Protein AF-0000000085044308 (afdb_homodimer)

Solvent-accessible surface area (backbone atoms only — not comparable to full-atom values): 16004 Å² total; per-residue (Å²): 45,60,66,34,45,63,43,40,56,52,41,72,72,37,47,91,58,37,31,31,36,37,35,36,45,27,57,43,51,50,72,58,65,36,55,62,35,32,24,22,34,43,38,34,52,52,50,51,52,52,50,30,63,73,40,55,68,36,27,36,34,46,75,46,50,44,43,51,66,82,51,55,66,67,58,55,51,53,52,52,45,50,51,52,50,43,38,38,76,39,54,31,76,39,51,36,38,33,24,31,57,70,68,55,67,77,45,38,81,75,62,74,52,48,73,47,78,44,79,54,60,84,57,68,85,47,50,74,67,54,43,50,49,54,51,47,54,52,47,66,56,46,50,60,52,51,52,49,55,60,67,73,101,46,60,67,32,46,65,44,41,57,54,41,73,72,38,46,90,57,38,31,32,37,36,34,36,45,30,58,43,50,48,70,56,65,36,56,62,35,32,24,22,33,43,37,37,52,53,50,52,52,52,49,31,62,75,37,56,66,36,28,36,35,46,75,46,49,43,43,54,67,84,50,54,65,66,59,54,51,51,52,51,45,51,51,53,50,44,37,38,75,38,55,32,76,38,52,36,38,33,24,30,57,68,69,55,68,79,47,38,79,76,62,74,53,46,73,46,78,44,78,56,56,83,56,67,84,47,51,74,66,53,42,49,49,53,51,48,55,52,48,66,58,46,50,59,53,52,51,50,55,59,68,73,99

Secondary structure (DSSP, 8-state):
-BS-HHHHHHHHHSTTT--EEEEEEEEE-SSSSHHHHHHHHHHHHHHHHHHHHHTTTTEEEPPPEEEETTS-HHHHHHHHHHHHHHHHHTT--EEEEEES-THHHHTHHHH-SEEEE------TTS-HHHHHHHHHHHHHHHHHHHHHHHHT-/-BS-HHHHHHHHHSTTT--EEEEEEEEE-SSSSHHHHHHHHHHHHHHHHHHHHHTTTTEEEPPPEEEETTS-HHHHHHHHHHHHHHHHHTT--EEEEEES-THHHHTHHHH-SEEEE------TTS-HHHHHHHHHHHHHHHHHHHHHHHHT-

Structure (mmCIF, N/CA/C/O backbone):
data_AF-0000000085044308-model_v1
#
loop_
_entity.id
_entity.type
_entity.pdbx_description
1 polymer 'DUF2487 domain-containing protein'
#
loop_
_atom_site.group_PDB
_atom_site.id
_atom_site.type_symbol
_atom_site.label_atom_id
_atom_site.label_alt_id
_atom_site.label_comp_id
_atom_site.label_asym_id
_atom_site.label_entity_id
_atom_site.label_seq_id
_atom_site.pdbx_PDB_ins_code
_atom_site.Cartn_x
_atom_site.Cartn_y
_atom_site.Cartn_z
_atom_site.occupancy
_atom_site.B_iso_or_equiv
_atom_site.auth_seq_id
_atom_site.auth_comp_id
_atom_site.auth_asym_id
_atom_site.auth_atom_id
_atom_site.pdbx_PDB_model_num
ATOM 1 N N . MET A 1 1 ? -1.125 15.93 -1.401 1 86.94 1 MET A N 1
ATOM 2 C CA . MET A 1 1 ? 0.012 15.469 -2.189 1 86.94 1 MET A CA 1
ATOM 3 C C . MET A 1 1 ? 0.113 13.945 -2.152 1 86.94 1 MET A C 1
ATOM 5 O O . MET A 1 1 ? -0.37 13.312 -1.215 1 86.94 1 MET A O 1
ATOM 9 N N . LYS A 1 2 ? 0.571 13.523 -3.252 1 89.38 2 LYS A N 1
ATOM 10 C CA . LYS A 1 2 ? 0.818 12.086 -3.275 1 89.38 2 LYS A CA 1
ATOM 11 C C . LYS A 1 2 ? 2.256 11.766 -2.877 1 89.38 2 LYS A C 1
ATOM 13 O O . LYS A 1 2 ? 3.137 12.625 -2.973 1 89.38 2 LYS A O 1
ATOM 18 N N . TRP A 1 3 ? 2.391 10.648 -2.291 1 90.81 3 TRP A N 1
ATOM 19 C CA . TRP A 1 3 ? 3.705 10.141 -1.912 1 90.81 3 TRP A CA 1
ATOM 20 C C . TRP A 1 3 ? 4.516 9.75 -3.145 1 90.81 3 TRP A C 1
ATOM 22 O O . TRP A 1 3 ? 4.641 8.57 -3.461 1 90.81 3 TRP A O 1
ATOM 32 N N . GLN A 1 4 ? 4.969 10.805 -3.857 1 91.44 4 GLN A N 1
ATOM 33 C CA . GLN A 1 4 ? 5.742 10.695 -5.09 1 91.44 4 GLN A CA 1
ATOM 34 C C . GLN A 1 4 ? 6.938 11.648 -5.074 1 91.44 4 GLN A C 1
ATOM 36 O O . GLN A 1 4 ? 6.863 12.734 -4.504 1 91.44 4 GLN A O 1
ATOM 41 N N . SER A 1 5 ? 7.945 11.242 -5.785 1 88.19 5 SER A N 1
ATOM 42 C CA . SER A 1 5 ? 9.203 11.977 -5.746 1 88.19 5 SER A CA 1
ATOM 43 C C . SER A 1 5 ? 9.016 13.414 -6.227 1 88.19 5 SER A C 1
ATOM 45 O O . SER A 1 5 ? 9.586 14.344 -5.648 1 88.19 5 SER A O 1
ATOM 47 N N . SER A 1 6 ? 8.273 13.602 -7.262 1 85.75 6 SER A N 1
ATOM 48 C CA . SER A 1 6 ? 8.078 14.93 -7.836 1 85.75 6 SER A CA 1
ATOM 49 C C . SER A 1 6 ? 7.359 15.852 -6.855 1 85.75 6 SER A C 1
ATOM 51 O O . SER A 1 6 ? 7.551 17.078 -6.887 1 85.75 6 SER A O 1
ATOM 53 N N . GLU A 1 7 ? 6.605 15.273 -5.992 1 85.5 7 GLU A N 1
ATOM 54 C CA . GLU A 1 7 ? 5.828 16.047 -5.031 1 85.5 7 GLU A CA 1
ATOM 55 C C . GLU A 1 7 ? 6.633 16.328 -3.768 1 85.5 7 GLU A C 1
ATOM 57 O O . GLU A 1 7 ? 6.336 17.281 -3.035 1 85.5 7 GLU A O 1
ATOM 62 N N . MET A 1 8 ? 7.598 15.477 -3.521 1 84.69 8 MET A N 1
ATOM 63 C CA . MET A 1 8 ? 8.406 15.648 -2.318 1 84.69 8 MET A CA 1
ATOM 64 C C . MET A 1 8 ? 9.203 16.953 -2.387 1 84.69 8 MET A C 1
ATOM 66 O O . MET A 1 8 ? 9.453 17.578 -1.36 1 84.69 8 MET A O 1
ATOM 70 N N . ASP A 1 9 ? 9.578 17.266 -3.637 1 80.31 9 ASP A N 1
ATOM 71 C CA . ASP A 1 9 ? 10.258 18.547 -3.77 1 80.31 9 ASP A CA 1
ATOM 72 C C . ASP A 1 9 ? 9.352 19.688 -3.318 1 80.31 9 ASP A C 1
ATOM 74 O O . ASP A 1 9 ? 9.789 20.594 -2.611 1 80.31 9 ASP A O 1
ATOM 78 N N . LYS A 1 10 ? 8.141 19.641 -3.764 1 78.44 10 LYS A N 1
ATOM 79 C CA . LYS A 1 10 ? 7.152 20.641 -3.367 1 78.44 10 LYS A CA 1
ATOM 80 C C . LYS A 1 10 ? 6.926 20.625 -1.859 1 78.44 10 LYS A C 1
ATOM 82 O O . LYS A 1 10 ? 6.848 21.672 -1.225 1 78.44 10 LYS A O 1
ATOM 87 N N . TYR A 1 11 ? 6.773 19.469 -1.344 1 82.75 11 TYR A N 1
ATOM 88 C CA . TYR A 1 11 ? 6.609 19.312 0.097 1 82.75 11 TYR A CA 1
ATOM 89 C C . TYR A 1 11 ? 7.781 19.938 0.85 1 82.75 11 TYR A C 1
ATOM 91 O O . TYR A 1 11 ? 7.582 20.688 1.801 1 82.75 11 TYR A O 1
ATOM 99 N N . LEU A 1 12 ? 8.945 19.625 0.444 1 78.69 12 LEU A N 1
ATOM 100 C CA . LEU A 1 12 ? 10.141 20.078 1.143 1 78.69 12 LEU A CA 1
ATOM 101 C C . LEU A 1 12 ? 10.258 21.594 1.079 1 78.69 12 LEU A C 1
ATOM 103 O O . LEU A 1 12 ? 10.781 22.219 2.004 1 78.69 12 LEU A O 1
ATOM 107 N N . GLN A 1 13 ? 9.617 22.141 0.034 1 77.69 13 GLN A N 1
ATOM 108 C CA . GLN A 1 13 ? 9.633 23.578 -0.119 1 77.69 13 GLN A CA 1
ATOM 109 C C . GLN A 1 13 ? 8.469 24.234 0.632 1 77.69 13 GLN A C 1
ATOM 111 O O . GLN A 1 13 ? 8.531 25.406 0.981 1 77.69 13 GLN A O 1
ATOM 116 N N . SER A 1 14 ? 7.449 23.531 0.856 1 75.94 14 SER A N 1
ATOM 117 C CA . SER A 1 14 ? 6.246 24.062 1.482 1 75.94 14 SER A CA 1
ATOM 118 C C . SER A 1 14 ? 5.891 23.297 2.748 1 75.94 14 SER A C 1
ATOM 120 O O . SER A 1 14 ? 4.715 23.047 3.023 1 75.94 14 SER A O 1
ATOM 122 N N . LYS A 1 15 ? 6.867 22.859 3.434 1 75.56 15 LYS A N 1
ATOM 123 C CA . LYS A 1 15 ? 6.68 22.016 4.605 1 75.56 15 LYS A CA 1
ATOM 124 C C . LYS A 1 15 ? 5.723 22.656 5.605 1 75.56 15 LYS A C 1
ATOM 126 O O . LYS A 1 15 ? 4.941 21.969 6.258 1 75.56 15 LYS A O 1
ATOM 131 N N . GLU A 1 16 ? 5.719 23.953 5.59 1 75.88 16 GLU A N 1
ATOM 132 C CA . GLU A 1 16 ? 4.895 24.672 6.559 1 75.88 16 GLU A CA 1
ATOM 133 C C . GLU A 1 16 ? 3.41 24.531 6.234 1 75.88 16 GLU A C 1
ATOM 135 O O . GLU A 1 16 ? 2.562 24.641 7.121 1 75.88 16 GLU A O 1
ATOM 140 N N . TYR A 1 17 ? 3.074 24.188 4.957 1 79.38 17 TYR A N 1
ATOM 141 C CA . TYR A 1 17 ? 1.679 24.156 4.535 1 79.38 17 TYR A CA 1
ATOM 142 C C . TYR A 1 17 ? 1.167 22.719 4.434 1 79.38 17 TYR A C 1
ATOM 144 O O . TYR A 1 17 ? -0.035 22.5 4.281 1 79.38 17 TYR A O 1
ATOM 152 N N . VAL A 1 18 ? 1.992 21.828 4.508 1 86.56 18 VAL A N 1
ATOM 153 C CA . VAL A 1 18 ? 1.635 20.406 4.453 1 86.56 18 VAL A CA 1
ATOM 154 C C . VAL A 1 18 ? 1.923 19.75 5.805 1 86.56 18 VAL A C 1
ATOM 156 O O . VAL A 1 18 ? 3.062 19.375 6.086 1 86.56 18 VAL A O 1
ATOM 159 N N . ASP A 1 19 ? 0.85 19.594 6.527 1 89.12 19 ASP A N 1
ATOM 160 C CA . ASP A 1 19 ? 1.107 19.188 7.906 1 89.12 19 ASP A CA 1
ATOM 161 C C . ASP A 1 19 ? 0.297 17.953 8.281 1 89.12 19 ASP A C 1
ATOM 163 O O . ASP A 1 19 ? 0.256 17.562 9.453 1 89.12 19 ASP A O 1
ATOM 167 N N . THR A 1 20 ? -0.458 17.359 7.285 1 93.44 20 THR A N 1
ATOM 168 C CA . THR A 1 20 ? -1.354 16.234 7.582 1 93.44 20 THR A CA 1
ATOM 169 C C . THR A 1 20 ? -1.004 15.023 6.73 1 93.44 20 THR A C 1
ATOM 171 O O . THR A 1 20 ? -0.879 15.133 5.508 1 93.44 20 THR A O 1
ATOM 174 N N . ALA A 1 21 ? -0.784 13.93 7.391 1 96.25 21 ALA A N 1
ATOM 175 C CA . ALA A 1 21 ? -0.572 12.656 6.711 1 96.25 21 ALA A CA 1
ATOM 176 C C . ALA A 1 21 ? -1.854 11.828 6.688 1 96.25 21 ALA A C 1
ATOM 178 O O . ALA A 1 21 ? -2.531 11.695 7.711 1 96.25 21 ALA A O 1
ATOM 179 N N . ILE A 1 22 ? -2.227 11.359 5.555 1 97.44 22 ILE A N 1
ATOM 180 C CA . ILE A 1 22 ? -3.295 10.375 5.422 1 97.44 22 ILE A CA 1
ATOM 181 C C . ILE A 1 22 ? -2.695 8.992 5.184 1 97.44 22 ILE A C 1
ATOM 183 O O . ILE A 1 22 ? -1.934 8.797 4.234 1 97.44 22 ILE A O 1
ATOM 187 N N . VAL A 1 23 ? -3.023 8.055 6.047 1 98.62 23 VAL A N 1
ATOM 188 C CA . VAL A 1 23 ? -2.477 6.703 5.953 1 98.62 23 VAL A CA 1
ATOM 189 C C . VAL A 1 23 ? -3.615 5.691 5.879 1 98.62 23 VAL A C 1
ATOM 191 O O . VAL A 1 23 ? -4.293 5.434 6.875 1 98.62 23 VAL A O 1
ATOM 194 N N . PRO A 1 24 ? -3.822 5.074 4.699 1 98.75 24 PRO A N 1
ATOM 195 C CA . PRO A 1 24 ? -4.793 3.982 4.648 1 98.75 24 PRO A CA 1
ATOM 196 C C . PRO A 1 24 ? -4.32 2.736 5.395 1 98.75 24 PRO A C 1
ATOM 198 O O . PRO A 1 24 ? -3.137 2.396 5.348 1 98.75 24 PRO A O 1
ATOM 201 N N . LEU A 1 25 ? -5.223 2.137 6.141 1 98.81 25 LEU A N 1
ATOM 202 C CA . LEU A 1 25 ? -4.953 0.867 6.809 1 98.81 25 LEU A CA 1
ATOM 203 C C . LEU A 1 25 ? -5.648 -0.283 6.086 1 98.81 25 LEU A C 1
ATOM 205 O O . LEU A 1 25 ? -6.879 -0.33 6.023 1 98.81 25 LEU A O 1
ATOM 209 N N . ILE A 1 26 ? -4.844 -1.196 5.562 1 98.69 26 ILE A N 1
ATOM 210 C CA . ILE A 1 26 ? -5.391 -2.189 4.645 1 98.69 26 ILE A CA 1
ATOM 211 C C . ILE A 1 26 ? -5.051 -3.594 5.141 1 98.69 26 ILE A C 1
ATOM 213 O O . ILE A 1 26 ? -3.879 -3.971 5.199 1 98.69 26 ILE A O 1
ATOM 217 N N . PRO A 1 27 ? -6.094 -4.375 5.453 1 98.38 27 PRO A N 1
ATOM 218 C CA . PRO A 1 27 ? -5.844 -5.766 5.84 1 98.38 27 PRO A CA 1
ATOM 219 C C . PRO A 1 27 ? -5.609 -6.68 4.641 1 98.38 27 PRO A C 1
ATOM 221 O O . PRO A 1 27 ? -6.133 -6.426 3.553 1 98.38 27 PRO A O 1
ATOM 224 N N . ILE A 1 28 ? -4.82 -7.707 4.824 1 98.12 28 ILE A N 1
ATOM 225 C CA . ILE A 1 28 ? -4.551 -8.727 3.812 1 98.12 28 ILE A CA 1
ATOM 226 C C . ILE A 1 28 ? -4.992 -10.094 4.324 1 98.12 28 ILE A C 1
ATOM 228 O O . ILE A 1 28 ? -4.66 -10.477 5.449 1 98.12 28 ILE A O 1
ATOM 232 N N . SER A 1 29 ? -5.754 -10.75 3.604 1 96.69 29 SER A N 1
ATOM 233 C CA . SER A 1 29 ? -6.164 -12.133 3.834 1 96.69 29 SER A CA 1
ATOM 234 C C . SER A 1 29 ? -6.305 -12.891 2.52 1 96.69 29 SER A C 1
ATOM 236 O O . SER A 1 29 ? -6.918 -12.391 1.57 1 96.69 29 SER A O 1
ATOM 238 N N . TRP A 1 30 ? -5.766 -14.078 2.477 1 94.69 30 TRP A N 1
ATOM 239 C CA . TRP A 1 30 ? -5.805 -14.82 1.222 1 94.69 30 TRP A CA 1
ATOM 240 C C . TRP A 1 30 ? -6.262 -16.266 1.454 1 94.69 30 TRP A C 1
ATOM 242 O O . TRP A 1 30 ? -6.195 -17.094 0.547 1 94.69 30 TRP A O 1
ATOM 252 N N . GLN A 1 31 ? -6.605 -16.594 2.691 1 93.62 31 GLN A N 1
ATOM 253 C CA . GLN A 1 31 ? -7.164 -17.906 3.014 1 93.62 31 GLN A CA 1
ATOM 254 C C . GLN A 1 31 ? -8.664 -17.812 3.273 1 93.62 31 GLN A C 1
ATOM 256 O O . GLN A 1 31 ? -9.438 -18.625 2.771 1 93.62 31 GLN A O 1
ATOM 261 N N . LYS A 1 32 ? -9.016 -16.781 4.012 1 92.56 32 LYS A N 1
ATOM 262 C CA . LYS A 1 32 ? -10.398 -16.656 4.441 1 92.56 32 LYS A CA 1
ATOM 263 C C . LYS A 1 32 ? -10.961 -15.281 4.078 1 92.56 32 LYS A C 1
ATOM 265 O O . LYS A 1 32 ? -10.258 -14.273 4.164 1 92.56 32 LYS A O 1
ATOM 270 N N . GLU A 1 33 ? -12.266 -15.227 3.67 1 92.81 33 GLU A N 1
ATOM 271 C CA . GLU A 1 33 ? -12.992 -13.984 3.418 1 92.81 33 GLU A CA 1
ATOM 272 C C . GLU A 1 33 ? -12.219 -13.078 2.465 1 92.81 33 GLU A C 1
ATOM 274 O O . GLU A 1 33 ? -12.062 -11.883 2.727 1 92.81 33 GLU A O 1
ATOM 279 N N . ILE A 1 34 ? -11.703 -13.734 1.462 1 92.81 34 ILE A N 1
ATOM 280 C CA . ILE A 1 34 ? -10.797 -13.062 0.535 1 92.81 34 ILE A CA 1
ATOM 281 C C . ILE A 1 34 ? -11.516 -11.883 -0.122 1 92.81 34 ILE A C 1
ATOM 283 O O . ILE A 1 34 ? -11.047 -10.742 -0.04 1 92.81 34 ILE A O 1
ATOM 287 N N . LYS A 1 35 ? -12.656 -12.133 -0.667 1 91.62 35 LYS A N 1
ATOM 288 C CA . LYS A 1 35 ? -13.367 -11.117 -1.429 1 91.62 35 LYS A CA 1
ATOM 289 C C . LYS A 1 35 ? -13.727 -9.922 -0.547 1 91.62 35 LYS A C 1
ATOM 291 O O . LYS A 1 35 ? -13.539 -8.773 -0.947 1 91.62 35 LYS A O 1
ATOM 296 N N . SER A 1 36 ? -14.219 -10.148 0.624 1 93.69 36 SER A N 1
ATOM 297 C CA . SER A 1 36 ? -14.609 -9.078 1.531 1 93.69 36 SER A CA 1
ATOM 298 C C . SER A 1 36 ? -13.391 -8.273 1.991 1 93.69 36 SER A C 1
ATOM 300 O O . SER A 1 36 ? -13.461 -7.051 2.125 1 93.69 36 SER A O 1
ATOM 302 N N . THR A 1 37 ? -12.297 -8.93 2.268 1 96.12 37 THR A N 1
ATOM 303 C CA . THR A 1 37 ? -11.07 -8.258 2.678 1 96.12 37 THR A CA 1
ATOM 304 C C . THR A 1 37 ? -10.531 -7.379 1.552 1 96.12 37 THR A C 1
ATOM 306 O O . THR A 1 37 ? -10.117 -6.242 1.789 1 96.12 37 THR A O 1
ATOM 309 N N . VAL A 1 38 ? -10.57 -7.938 0.347 1 95.94 38 VAL A N 1
ATOM 310 C CA . VAL A 1 38 ? -10.133 -7.188 -0.824 1 95.94 38 VAL A CA 1
ATOM 311 C C . VAL A 1 38 ? -11.016 -5.961 -1.016 1 95.94 38 VAL A C 1
ATOM 313 O O . VAL A 1 38 ? -10.523 -4.871 -1.321 1 95.94 38 VAL A O 1
ATOM 316 N N . ALA A 1 39 ? -12.281 -6.098 -0.805 1 94.62 39 ALA A N 1
ATOM 317 C CA . ALA A 1 39 ? -13.227 -4.996 -0.936 1 94.62 39 ALA A CA 1
ATOM 318 C C . ALA A 1 39 ? -12.914 -3.879 0.055 1 94.62 39 ALA A C 1
ATOM 320 O O . ALA A 1 39 ? -13.008 -2.695 -0.281 1 94.62 39 ALA A O 1
ATOM 321 N N . MET A 1 40 ? -12.531 -4.242 1.264 1 96.31 40 MET A N 1
ATOM 322 C CA . MET A 1 40 ? -12.148 -3.256 2.27 1 96.31 40 MET A CA 1
ATOM 323 C C . MET A 1 40 ? -10.984 -2.404 1.787 1 96.31 40 MET A C 1
ATOM 325 O O . MET A 1 40 ? -11.023 -1.176 1.869 1 96.31 40 MET A O 1
ATOM 329 N N . GLY A 1 41 ? -9.961 -3.117 1.352 1 97.12 41 GLY A N 1
ATOM 330 C CA . GLY A 1 41 ? -8.773 -2.416 0.893 1 97.12 41 GLY A CA 1
ATOM 331 C C . GLY A 1 41 ? -9.023 -1.544 -0.323 1 97.12 41 GLY A C 1
ATOM 332 O O . GLY A 1 41 ? -8.539 -0.412 -0.393 1 97.12 41 GLY A O 1
ATOM 333 N N . GLU A 1 42 ? -9.766 -2.072 -1.244 1 95.25 42 GLU A N 1
ATOM 334 C CA . GLU A 1 42 ? -10.109 -1.322 -2.449 1 95.25 42 GLU A CA 1
ATOM 335 C C . GLU A 1 42 ? -10.875 -0.05 -2.109 1 95.25 42 GLU A C 1
ATOM 337 O O . GLU A 1 42 ? -10.547 1.031 -2.602 1 95.25 42 GLU A O 1
ATOM 342 N N . PHE A 1 43 ? -11.844 -0.209 -1.33 1 96.5 43 PHE A N 1
ATOM 343 C CA . PHE A 1 43 ? -12.719 0.892 -0.958 1 96.5 43 PHE A CA 1
ATOM 344 C C . PHE A 1 43 ? -11.938 2.004 -0.273 1 96.5 43 PHE A C 1
ATOM 346 O O . PHE A 1 43 ? -12.008 3.166 -0.68 1 96.5 43 PHE A O 1
ATOM 353 N N . ILE A 1 44 ? -11.156 1.678 0.696 1 97.56 44 ILE A N 1
ATOM 354 C CA . ILE A 1 44 ? -10.438 2.68 1.479 1 97.56 44 ILE A CA 1
ATOM 355 C C . ILE A 1 44 ? -9.352 3.328 0.621 1 97.56 44 ILE A C 1
ATOM 357 O O . ILE A 1 44 ? -9.055 4.516 0.781 1 97.56 44 ILE A O 1
ATOM 361 N N . SER A 1 45 ? -8.742 2.539 -0.257 1 97.19 45 SER A N 1
ATOM 362 C CA . SER A 1 45 ? -7.758 3.107 -1.173 1 97.19 45 SER A CA 1
ATOM 363 C C . SER A 1 45 ? -8.383 4.191 -2.047 1 97.19 45 SER A C 1
ATOM 365 O O . SER A 1 45 ? -7.797 5.266 -2.221 1 97.19 45 SER A O 1
ATOM 367 N N . ILE A 1 46 ? -9.547 3.951 -2.566 1 96 46 ILE A N 1
ATOM 368 C CA . ILE A 1 46 ? -10.258 4.906 -3.414 1 96 46 ILE A CA 1
ATOM 369 C C . ILE A 1 46 ? -10.633 6.141 -2.596 1 96 46 ILE A C 1
ATOM 371 O O . ILE A 1 46 ? -10.414 7.273 -3.033 1 96 46 ILE A O 1
ATOM 375 N N . ILE A 1 47 ? -11.156 5.934 -1.443 1 97 47 ILE A N 1
ATOM 376 C CA . ILE A 1 47 ? -11.602 7.016 -0.568 1 97 47 ILE A CA 1
ATOM 377 C C . ILE A 1 47 ? -10.43 7.938 -0.249 1 97 47 ILE A C 1
ATOM 379 O O . ILE A 1 47 ? -10.539 9.156 -0.365 1 97 47 ILE A O 1
ATOM 383 N N . THR A 1 48 ? -9.32 7.344 0.158 1 97.31 48 THR A N 1
ATOM 384 C CA . THR A 1 48 ? -8.188 8.156 0.592 1 97.31 48 THR A CA 1
ATOM 385 C C . THR A 1 48 ? -7.566 8.898 -0.59 1 97.31 48 THR A C 1
ATOM 387 O O . THR A 1 48 ? -7.066 10.008 -0.438 1 97.31 48 THR A O 1
ATOM 390 N N . GLN A 1 49 ? -7.602 8.266 -1.724 1 96.62 49 GLN A N 1
ATOM 391 C CA . GLN A 1 49 ? -7.148 8.969 -2.92 1 96.62 49 GLN A CA 1
ATOM 392 C C . GLN A 1 49 ? -8.023 10.188 -3.209 1 96.62 49 GLN A C 1
ATOM 394 O O . GLN A 1 49 ? -7.508 11.266 -3.525 1 96.62 49 GLN A O 1
ATOM 399 N N . GLU A 1 50 ? -9.297 10.016 -3.123 1 95.94 50 GLU A N 1
ATOM 400 C CA . GLU A 1 50 ? -10.227 11.117 -3.355 1 95.94 50 GLU A CA 1
ATOM 401 C C . GLU A 1 50 ? -10.094 12.188 -2.283 1 95.94 50 GLU A C 1
ATOM 403 O O . GLU A 1 50 ? -10.188 13.383 -2.578 1 95.94 50 GLU A O 1
ATOM 408 N N . LEU A 1 51 ? -9.906 11.773 -1.064 1 95.44 51 LEU A N 1
ATOM 409 C CA . LEU A 1 51 ? -9.688 12.719 0.026 1 95.44 51 LEU A CA 1
ATOM 410 C C . LEU A 1 51 ? -8.453 13.578 -0.234 1 95.44 51 LEU A C 1
ATOM 412 O O . LEU A 1 51 ? -8.477 14.789 -0.035 1 95.44 51 LEU A O 1
ATOM 416 N N . GLU A 1 52 ? -7.344 12.914 -0.637 1 95.19 52 GLU A N 1
ATOM 417 C CA . GLU A 1 52 ? -6.121 13.633 -0.974 1 95.19 52 GLU A CA 1
ATOM 418 C C . GLU A 1 52 ? -6.371 14.664 -2.072 1 95.19 52 GLU A C 1
ATOM 420 O O . GLU A 1 52 ? -5.855 15.781 -2.008 1 95.19 52 GLU A O 1
ATOM 425 N N . ARG A 1 53 ? -7.188 14.281 -3.02 1 94 53 ARG A N 1
ATOM 426 C CA . ARG A 1 53 ? -7.516 15.203 -4.105 1 94 53 ARG A CA 1
ATOM 427 C C . ARG A 1 53 ? -8.266 16.422 -3.584 1 94 53 ARG A C 1
ATOM 429 O O . ARG A 1 53 ? -8.016 17.547 -4.027 1 94 53 ARG A O 1
ATOM 436 N N . GLN A 1 54 ? -9.109 16.219 -2.633 1 92.62 54 GLN A N 1
ATOM 437 C CA . GLN A 1 54 ? -9.93 17.297 -2.072 1 92.62 54 GLN A CA 1
ATOM 438 C C . GLN A 1 54 ? -9.078 18.25 -1.239 1 92.62 54 GLN A C 1
ATOM 440 O O . GLN A 1 54 ? -9.398 19.438 -1.138 1 92.62 54 GLN A O 1
ATOM 445 N N . PHE A 1 55 ? -8.102 17.719 -0.635 1 89.75 55 PHE A N 1
ATOM 446 C CA . PHE A 1 55 ? -7.27 18.516 0.255 1 89.75 55 PHE A CA 1
ATOM 447 C C . PHE A 1 55 ? -5.906 18.781 -0.369 1 89.75 55 PHE A C 1
ATOM 449 O O . PHE A 1 55 ? -4.906 18.922 0.341 1 89.75 55 PHE A O 1
ATOM 456 N N . GLN A 1 56 ? -5.91 18.734 -1.692 1 82.5 56 GLN A N 1
ATOM 457 C CA . GLN A 1 56 ? -4.652 18.875 -2.416 1 82.5 56 GLN A CA 1
ATOM 458 C C . GLN A 1 56 ? -3.814 20.016 -1.847 1 82.5 56 GLN A C 1
ATOM 460 O O . GLN A 1 56 ? -4.336 21.094 -1.584 1 82.5 56 GLN A O 1
ATOM 465 N N . GLY A 1 57 ? -2.582 19.719 -1.664 1 78.62 57 GLY A N 1
ATOM 466 C CA . GLY A 1 57 ? -1.646 20.719 -1.188 1 78.62 57 GLY A CA 1
ATOM 467 C C . GLY A 1 57 ? -1.598 20.828 0.325 1 78.62 57 GLY A C 1
ATOM 468 O O . GLY A 1 57 ? -0.704 21.469 0.881 1 78.62 57 GLY A O 1
ATOM 469 N N . ARG A 1 58 ? -2.553 20.188 0.968 1 84.88 58 ARG A N 1
ATOM 470 C CA . ARG A 1 58 ? -2.578 20.297 2.422 1 84.88 58 ARG A CA 1
ATOM 471 C C . ARG A 1 58 ? -2.238 18.969 3.086 1 84.88 58 ARG A C 1
ATOM 473 O O . ARG A 1 58 ? -1.812 18.938 4.242 1 84.88 58 ARG A O 1
ATOM 480 N N . VAL A 1 59 ? -2.346 18 2.369 1 92.62 59 VAL A N 1
ATOM 481 C CA . VAL A 1 59 ? -2.146 16.672 2.965 1 92.62 59 VAL A CA 1
ATOM 482 C C . VAL A 1 59 ? -1.198 15.852 2.098 1 92.62 59 VAL A C 1
ATOM 484 O O . VAL A 1 59 ? -1.012 16.156 0.915 1 92.62 59 VAL A O 1
ATOM 487 N N . VAL A 1 60 ? -0.543 14.922 2.697 1 94.5 60 VAL A N 1
ATOM 488 C CA . VAL A 1 60 ? 0.225 13.914 1.972 1 94.5 60 VAL A CA 1
ATOM 489 C C . VAL A 1 60 ? -0.419 12.539 2.152 1 94.5 60 VAL A C 1
ATOM 491 O O . VAL A 1 60 ? -0.641 12.094 3.281 1 94.5 60 VAL A O 1
ATOM 494 N N . LEU A 1 61 ? -0.809 11.922 1.034 1 97.06 61 LEU A N 1
ATOM 495 C CA . LEU A 1 61 ? -1.291 10.547 1.077 1 97.06 61 LEU A CA 1
ATOM 496 C C . LEU A 1 61 ? -0.127 9.562 1.06 1 97.06 61 LEU A C 1
ATOM 498 O O . LEU A 1 61 ? 0.623 9.5 0.083 1 97.06 61 LEU A O 1
ATOM 502 N N . PHE A 1 62 ? -0.026 8.805 2.098 1 98.06 62 PHE A N 1
ATOM 503 C CA . PHE A 1 62 ? 1.069 7.852 2.238 1 98.06 62 PHE A CA 1
ATOM 504 C C . PHE A 1 62 ? 0.669 6.484 1.701 1 98.06 62 PHE A C 1
ATOM 506 O O . PHE A 1 62 ? -0.517 6.207 1.517 1 98.06 62 PHE A O 1
ATOM 513 N N . PRO A 1 63 ? 1.722 5.621 1.416 1 98.06 63 PRO A N 1
ATOM 514 C CA . PRO A 1 63 ? 1.411 4.215 1.15 1 98.06 63 PRO A CA 1
ATOM 515 C C . PRO A 1 63 ? 0.627 3.561 2.285 1 98.06 63 PRO A C 1
ATOM 517 O O . PRO A 1 63 ? 0.794 3.932 3.451 1 98.06 63 PRO A O 1
ATOM 520 N N . ALA A 1 64 ? -0.128 2.609 1.926 1 98.69 64 ALA A N 1
ATOM 521 C CA . ALA A 1 64 ? -0.984 1.95 2.908 1 98.69 64 ALA A CA 1
ATOM 522 C C . ALA A 1 64 ? -0.152 1.224 3.961 1 98.69 64 ALA A C 1
ATOM 524 O O . ALA A 1 64 ? 0.887 0.639 3.646 1 98.69 64 ALA A O 1
ATOM 525 N N . PHE A 1 65 ? -0.574 1.401 5.184 1 98.88 65 PHE A N 1
ATOM 526 C CA . PHE A 1 65 ? -0.173 0.466 6.23 1 98.88 65 PHE A CA 1
ATOM 527 C C . PHE A 1 65 ? -0.865 -0.879 6.043 1 98.88 65 PHE A C 1
ATOM 529 O O . PHE A 1 65 ? -2.066 -1.004 6.289 1 98.88 65 PHE A O 1
ATOM 536 N N . THR A 1 66 ? -0.128 -1.847 5.562 1 98.75 66 THR A N 1
ATOM 537 C CA . THR A 1 66 ? -0.712 -3.152 5.273 1 98.75 66 THR A CA 1
ATOM 538 C C . THR A 1 66 ? -0.336 -4.16 6.355 1 98.75 66 THR A C 1
ATOM 540 O O . THR A 1 66 ? 0.749 -4.082 6.938 1 98.75 66 THR A O 1
ATOM 543 N N . TYR A 1 67 ? -1.239 -5.02 6.602 1 98.81 67 TYR A N 1
ATOM 544 C CA . TYR A 1 67 ? -1.05 -6.02 7.645 1 98.81 67 TYR A CA 1
ATOM 545 C C . TYR A 1 67 ? -1.901 -7.254 7.375 1 98.81 67 TYR A C 1
ATOM 547 O O . TYR A 1 67 ? -2.973 -7.16 6.77 1 98.81 67 TYR A O 1
ATOM 555 N N . LEU A 1 68 ? -1.392 -8.43 7.832 1 98.38 68 LEU A N 1
ATOM 556 C CA . LEU A 1 68 ? -2.223 -9.633 7.777 1 98.38 68 LEU A CA 1
ATOM 557 C C . LEU A 1 68 ? -3.379 -9.531 8.766 1 98.38 68 LEU A C 1
ATOM 559 O O . LEU A 1 68 ? -3.197 -9.086 9.898 1 98.38 68 LEU A O 1
ATOM 563 N N . GLU A 1 69 ? -4.477 -9.953 8.312 1 97.06 69 GLU A N 1
ATOM 564 C CA . GLU A 1 69 ? -5.617 -10 9.227 1 97.06 69 GLU A CA 1
ATOM 565 C C . GLU A 1 69 ? -5.309 -10.852 10.453 1 97.06 69 GLU A C 1
ATOM 567 O O . GLU A 1 69 ? -5.816 -10.586 11.547 1 97.06 69 GLU A O 1
ATOM 572 N N . THR A 1 70 ? -4.461 -11.828 10.289 1 96.31 70 THR A N 1
ATOM 573 C CA . THR A 1 70 ? -4.137 -12.781 11.344 1 96.31 70 THR A CA 1
ATOM 574 C C . THR A 1 70 ? -3.002 -12.258 12.219 1 96.31 70 THR A C 1
ATOM 576 O O . THR A 1 70 ? -2.6 -12.914 13.188 1 96.31 70 THR A O 1
ATOM 579 N N . GLU A 1 71 ? -2.445 -11.117 11.805 1 97.38 71 GLU A N 1
ATOM 580 C CA . GLU A 1 71 ? -1.367 -10.547 12.609 1 97.38 71 GLU A CA 1
ATOM 581 C C . GLU A 1 71 ? -1.836 -10.242 14.031 1 97.38 71 GLU A C 1
ATOM 583 O O . GLU A 1 71 ? -2.971 -9.805 14.234 1 97.38 71 GLU A O 1
ATOM 588 N N . ASN A 1 72 ? -0.917 -10.406 14.969 1 97.06 72 ASN A N 1
ATOM 589 C CA . ASN A 1 72 ? -1.214 -10.109 16.375 1 97.06 72 ASN A CA 1
ATOM 590 C C . ASN A 1 72 ? -1.676 -8.664 16.547 1 97.06 72 ASN A C 1
ATOM 592 O O . ASN A 1 72 ? -1.041 -7.738 16.047 1 97.06 72 ASN A O 1
ATOM 596 N N . ALA A 1 73 ? -2.74 -8.516 17.281 1 96.69 73 ALA A N 1
ATOM 597 C CA . ALA A 1 73 ? -3.377 -7.211 17.453 1 96.69 73 ALA A CA 1
ATOM 598 C C . ALA A 1 73 ? -2.422 -6.219 18.109 1 96.69 73 ALA A C 1
ATOM 600 O O . ALA A 1 73 ? -2.326 -5.066 17.688 1 96.69 73 ALA A O 1
ATOM 601 N N . GLU A 1 74 ? -1.766 -6.668 19.125 1 96.94 74 GLU A N 1
ATOM 602 C CA . GLU A 1 74 ? -0.843 -5.793 19.844 1 96.94 74 GLU A CA 1
ATOM 603 C C . GLU A 1 74 ? 0.334 -5.391 18.969 1 96.94 74 GLU A C 1
ATOM 605 O O . GLU A 1 74 ? 0.767 -4.234 18.984 1 96.94 74 GLU A O 1
ATOM 610 N N . GLU A 1 75 ? 0.818 -6.336 18.203 1 96.5 75 GLU A N 1
ATOM 611 C CA . GLU A 1 75 ? 1.971 -6.082 17.344 1 96.5 75 GLU A CA 1
ATOM 612 C C . GLU A 1 75 ? 1.634 -5.07 16.266 1 96.5 75 GLU A C 1
ATOM 614 O O . GLU A 1 75 ? 2.404 -4.141 16 1 96.5 75 GLU A O 1
ATOM 619 N N . ARG A 1 76 ? 0.504 -5.281 15.602 1 97.56 76 ARG A N 1
ATOM 620 C CA . ARG A 1 76 ? 0.15 -4.367 14.516 1 97.56 76 ARG A CA 1
ATOM 621 C C . ARG A 1 76 ? -0.171 -2.979 15.062 1 97.56 76 ARG A C 1
ATOM 623 O O . ARG A 1 76 ? 0.135 -1.971 14.422 1 97.56 76 ARG A O 1
ATOM 630 N N . THR A 1 77 ? -0.788 -2.926 16.266 1 98.19 77 THR A N 1
ATOM 631 C CA . THR A 1 77 ? -1.094 -1.64 16.891 1 98.19 77 THR A CA 1
ATOM 632 C C . THR A 1 77 ? 0.188 -0.888 17.234 1 98.19 77 THR A C 1
ATOM 634 O O . THR A 1 77 ? 0.313 0.303 16.938 1 98.19 77 THR A O 1
ATOM 637 N N . LEU A 1 78 ? 1.097 -1.594 17.812 1 97.44 78 LEU A N 1
ATOM 638 C CA . LEU A 1 78 ? 2.373 -0.987 18.172 1 97.44 78 LEU A CA 1
ATOM 639 C C . LEU A 1 78 ? 3.113 -0.499 16.922 1 97.44 78 LEU A C 1
ATOM 641 O O . LEU A 1 78 ? 3.709 0.581 16.938 1 97.44 78 LEU A O 1
ATOM 645 N N . ARG A 1 79 ? 3.098 -1.263 15.914 1 98 79 ARG A N 1
ATOM 646 C CA . ARG A 1 79 ? 3.762 -0.886 14.672 1 98 79 ARG A CA 1
ATOM 647 C C . ARG A 1 79 ? 3.141 0.373 14.078 1 98 79 ARG A C 1
ATOM 649 O O . ARG A 1 79 ? 3.854 1.262 13.602 1 98 79 ARG A O 1
ATOM 656 N N . LEU A 1 80 ? 1.832 0.448 14.07 1 98.44 80 LEU A N 1
ATOM 657 C CA . LEU A 1 80 ? 1.155 1.635 13.555 1 98.44 80 LEU A CA 1
ATOM 658 C C . LEU A 1 80 ? 1.524 2.865 14.375 1 98.44 80 LEU A C 1
ATOM 660 O O . LEU A 1 80 ? 1.689 3.957 13.828 1 98.44 80 LEU A O 1
ATOM 664 N N . LYS A 1 81 ? 1.657 2.699 15.68 1 98 81 LYS A N 1
ATOM 665 C CA . LYS A 1 81 ? 2.062 3.807 16.531 1 98 81 LYS A CA 1
ATOM 666 C C . LYS A 1 81 ? 3.461 4.301 16.172 1 98 81 LYS A C 1
ATOM 668 O O . LYS A 1 81 ? 3.732 5.5 16.219 1 98 81 LYS A O 1
ATOM 673 N N . ARG A 1 82 ? 4.289 3.402 15.867 1 97.88 82 ARG A N 1
ATOM 674 C CA . ARG A 1 82 ? 5.633 3.783 15.438 1 97.88 82 ARG A CA 1
ATOM 675 C C . ARG A 1 82 ? 5.586 4.574 14.133 1 97.88 82 ARG A C 1
ATOM 677 O O . ARG A 1 82 ? 6.398 5.477 13.922 1 97.88 82 ARG A O 1
ATOM 684 N N . TRP A 1 83 ? 4.66 4.23 13.234 1 98.38 83 TRP A N 1
ATOM 685 C CA . TRP A 1 83 ? 4.453 5 12.016 1 98.38 83 TRP A CA 1
ATOM 686 C C . TRP A 1 83 ? 4.117 6.453 12.336 1 98.38 83 TRP A C 1
ATOM 688 O O . TRP A 1 83 ? 4.73 7.375 11.789 1 98.38 83 TRP A O 1
ATOM 698 N N . SER A 1 84 ? 3.156 6.59 13.25 1 97.62 84 SER A N 1
ATOM 699 C CA . SER A 1 84 ? 2.752 7.945 13.602 1 97.62 84 SER A CA 1
ATOM 700 C C . SER A 1 84 ? 3.908 8.719 14.227 1 97.62 84 SER A C 1
ATOM 702 O O . SER A 1 84 ? 4.078 9.914 13.961 1 97.62 84 SER A O 1
ATOM 704 N N . GLU A 1 85 ? 4.668 8.047 15.086 1 97.62 85 GLU A N 1
ATOM 705 C CA . GLU A 1 85 ? 5.828 8.68 15.703 1 97.62 85 GLU A CA 1
ATOM 706 C C . GLU A 1 85 ? 6.82 9.156 14.641 1 97.62 85 GLU A C 1
ATOM 708 O O . GLU A 1 85 ? 7.305 10.289 14.695 1 97.62 85 GLU A O 1
ATOM 713 N N . GLU A 1 86 ? 7.125 8.32 13.703 1 97.81 86 GLU A N 1
ATOM 714 C CA . GLU A 1 86 ? 8.031 8.648 12.609 1 97.81 86 GLU A CA 1
ATOM 715 C C . GLU A 1 86 ? 7.531 9.859 11.82 1 97.81 86 GLU A C 1
ATOM 717 O O . GLU A 1 86 ? 8.305 10.766 11.516 1 97.81 86 GLU A O 1
ATOM 722 N N . LEU A 1 87 ? 6.266 9.875 11.484 1 96.88 87 LEU A N 1
ATOM 723 C CA . LEU A 1 87 ? 5.688 10.93 10.664 1 96.88 87 LEU A CA 1
ATOM 724 C C . LEU A 1 87 ? 5.645 12.25 11.43 1 96.88 87 LEU A C 1
ATOM 726 O O . LEU A 1 87 ? 5.938 13.312 10.867 1 96.88 87 LEU A O 1
ATOM 730 N N . LYS A 1 88 ? 5.355 12.172 12.695 1 96.25 88 LYS A N 1
ATOM 731 C CA . LYS A 1 88 ? 5.324 13.367 13.523 1 96.25 88 LYS A CA 1
ATOM 732 C C . LYS A 1 88 ? 6.723 13.961 13.688 1 96.25 88 LYS A C 1
ATOM 734 O O . LYS A 1 88 ? 6.906 15.172 13.562 1 96.25 88 LYS A O 1
ATOM 739 N N . LEU A 1 89 ? 7.645 13.109 13.977 1 96.06 89 LEU A N 1
ATOM 740 C CA . LEU A 1 89 ? 9.023 13.562 14.117 1 96.06 89 LEU A CA 1
ATOM 741 C C . LEU A 1 89 ? 9.531 14.164 12.812 1 96.06 89 LEU A C 1
ATOM 743 O O . LEU A 1 89 ? 10.414 15.031 12.828 1 96.06 89 LEU A O 1
ATOM 747 N N . GLY A 1 90 ? 8.953 13.703 11.742 1 93.5 90 GLY A N 1
ATOM 748 C CA . GLY A 1 90 ? 9.336 14.234 10.438 1 93.5 90 GLY A CA 1
ATOM 749 C C . GLY A 1 90 ? 8.617 15.523 10.086 1 93.5 90 GLY A C 1
ATOM 750 O O . GLY A 1 90 ? 8.883 16.125 9.047 1 93.5 90 GLY A O 1
ATOM 751 N N . GLY A 1 91 ? 7.617 15.891 10.914 1 92.06 91 GLY A N 1
ATOM 752 C CA . GLY A 1 91 ? 7.027 17.203 10.711 1 92.06 91 GLY A CA 1
ATOM 753 C C . GLY A 1 91 ? 5.531 17.156 10.469 1 92.06 91 GLY A C 1
ATOM 754 O O . GLY A 1 91 ? 4.883 18.203 10.32 1 92.06 91 GLY A O 1
ATOM 755 N N . MET A 1 92 ? 5 15.984 10.398 1 93.38 92 MET A N 1
ATOM 756 C CA . MET A 1 92 ? 3.551 15.891 10.242 1 93.38 92 MET A CA 1
ATOM 757 C C . MET A 1 92 ? 2.84 16.203 11.555 1 93.38 92 MET A C 1
ATOM 759 O O . MET A 1 92 ? 2.994 15.477 12.539 1 93.38 92 MET A O 1
ATOM 763 N N . GLU A 1 93 ? 2.082 17.172 11.516 1 91.69 93 GLU A N 1
ATOM 764 C CA . GLU A 1 93 ? 1.379 17.594 12.727 1 91.69 93 GLU A CA 1
ATOM 765 C C . GLU A 1 93 ? 0.166 16.703 12.992 1 91.69 93 GLU A C 1
ATOM 767 O O . GLU A 1 93 ? -0.149 16.406 14.141 1 91.69 93 GLU A O 1
ATOM 772 N N . HIS A 1 94 ? -0.514 16.359 11.938 1 93.06 94 HIS A N 1
ATOM 773 C CA . HIS A 1 94 ? -1.739 15.57 12.039 1 93.06 94 HIS A CA 1
ATOM 774 C C . HIS A 1 94 ? -1.613 14.258 11.273 1 93.06 94 HIS A C 1
ATOM 776 O O . HIS A 1 94 ? -1.063 14.227 10.172 1 93.06 94 HIS A O 1
ATOM 782 N N . ILE A 1 95 ? -2.078 13.25 11.945 1 96.25 95 ILE A N 1
ATOM 783 C CA . ILE A 1 95 ? -2.125 11.938 11.305 1 96.25 95 ILE A CA 1
ATOM 784 C C . ILE A 1 95 ? -3.57 11.453 11.219 1 96.25 95 ILE A C 1
ATOM 786 O O . ILE A 1 95 ? -4.277 11.414 12.227 1 96.25 95 ILE A O 1
ATOM 790 N N . VAL A 1 96 ? -3.963 11.133 10.008 1 96.44 96 VAL A N 1
ATOM 791 C CA . VAL A 1 96 ? -5.301 10.602 9.766 1 96.44 96 VAL A CA 1
ATOM 792 C C . VAL A 1 96 ? -5.199 9.164 9.258 1 96.44 96 VAL A C 1
ATOM 794 O O . VAL A 1 96 ? -4.703 8.922 8.148 1 96.44 96 VAL A O 1
ATOM 797 N N . TYR A 1 97 ? -5.648 8.242 10.055 1 98.12 97 TYR A N 1
ATOM 798 C CA . TYR A 1 97 ? -5.797 6.863 9.617 1 98.12 97 TYR A CA 1
ATOM 799 C C . TYR A 1 97 ? -7.16 6.637 8.977 1 98.12 97 TYR A C 1
ATOM 801 O O . TYR A 1 97 ? -8.18 7.129 9.469 1 98.12 97 TYR A O 1
ATOM 809 N N . ALA A 1 98 ? -7.203 6 7.855 1 98.06 98 ALA A N 1
ATOM 810 C CA . ALA A 1 98 ? -8.453 5.613 7.215 1 98.06 98 ALA A CA 1
ATOM 811 C C . ALA A 1 98 ? -8.523 4.105 7.012 1 98.06 98 ALA A C 1
ATOM 813 O O . ALA A 1 98 ? -7.559 3.486 6.555 1 98.06 98 ALA A O 1
ATOM 814 N N . THR A 1 99 ? -9.648 3.48 7.398 1 98.5 99 THR A N 1
ATOM 815 C CA . THR A 1 99 ? -9.719 2.027 7.312 1 98.5 99 THR A CA 1
ATOM 816 C C . THR A 1 99 ? -11.172 1.568 7.172 1 98.5 99 THR A C 1
ATOM 818 O O . THR A 1 99 ? -12.094 2.297 7.539 1 98.5 99 THR A O 1
ATOM 821 N N . SER A 1 100 ? -11.336 0.447 6.578 1 97.75 100 SER A N 1
ATOM 822 C CA . SER A 1 100 ? -12.625 -0.241 6.586 1 97.75 100 SER A CA 1
ATOM 823 C C . SER A 1 100 ? -12.602 -1.442 7.523 1 97.75 100 SER A C 1
ATOM 825 O O . SER A 1 100 ? -13.586 -2.18 7.621 1 97.75 100 SER A O 1
ATOM 827 N N . ASP A 1 101 ? -11.539 -1.706 8.164 1 97.88 101 ASP A N 1
ATOM 828 C CA . ASP A 1 101 ? -11.391 -2.779 9.148 1 97.88 101 ASP A CA 1
ATOM 829 C C . ASP A 1 101 ? -11.836 -2.324 10.531 1 97.88 101 ASP A C 1
ATOM 831 O O . ASP A 1 101 ? -11.203 -1.459 11.141 1 97.88 101 ASP A O 1
ATOM 835 N N . GLY A 1 102 ? -12.82 -2.988 11 1 97.06 102 GLY A N 1
ATOM 836 C CA . GLY A 1 102 ? -13.391 -2.617 12.289 1 97.06 102 GLY A CA 1
ATOM 837 C C . GLY A 1 102 ? -12.453 -2.848 13.453 1 97.06 102 GLY A C 1
ATOM 838 O O . GLY A 1 102 ? -12.617 -2.256 14.523 1 97.06 102 GLY A O 1
ATOM 839 N N . PHE A 1 103 ? -11.461 -3.623 13.289 1 97.62 103 PHE A N 1
ATOM 840 C CA . PHE A 1 103 ? -10.484 -3.875 14.344 1 97.62 103 PHE A CA 1
ATOM 841 C C . PHE A 1 103 ? -9.93 -2.566 14.891 1 97.62 103 PHE A C 1
ATOM 843 O O . PHE A 1 103 ? -9.789 -2.402 16.109 1 97.62 103 PHE A O 1
ATOM 850 N N . TRP A 1 104 ? -9.68 -1.625 14.07 1 98.19 104 TRP A N 1
ATOM 851 C CA . TRP A 1 104 ? -8.953 -0.424 14.477 1 98.19 104 TRP A CA 1
ATOM 852 C C . TRP A 1 104 ? -9.828 0.47 15.352 1 98.19 104 TRP A C 1
ATOM 854 O O . TRP A 1 104 ? -9.32 1.268 16.141 1 98.19 104 TRP A O 1
ATOM 864 N N . LYS A 1 105 ? -11.094 0.35 15.203 1 96.38 105 LYS A N 1
ATOM 865 C CA . LYS A 1 105 ? -12 1.072 16.094 1 96.38 105 LYS A CA 1
ATOM 866 C C . LYS A 1 105 ? -11.859 0.595 17.531 1 96.38 105 LYS A C 1
ATOM 868 O O . LYS A 1 105 ? -12.031 1.376 18.469 1 96.38 105 LYS A O 1
ATOM 873 N N . THR A 1 106 ? -11.516 -0.658 17.703 1 96.88 106 THR A N 1
ATOM 874 C CA . THR A 1 106 ? -11.414 -1.239 19.031 1 96.88 106 THR A CA 1
ATOM 875 C C . THR A 1 106 ? -10.172 -0.716 19.766 1 96.88 106 THR A C 1
ATOM 877 O O . THR A 1 106 ? -10.094 -0.78 20.984 1 96.88 106 THR A O 1
ATOM 880 N N . VAL A 1 107 ? -9.203 -0.194 19.078 1 97 107 VAL A N 1
ATOM 881 C CA . VAL A 1 107 ? -7.973 0.286 19.703 1 97 107 VAL A CA 1
ATOM 882 C C . VAL A 1 107 ? -7.797 1.775 19.422 1 97 107 VAL A C 1
ATOM 884 O O . VAL A 1 107 ? -6.684 2.305 19.516 1 97 107 VAL A O 1
ATOM 887 N N . GLU A 1 108 ? -8.812 2.434 18.938 1 95.75 108 GLU A N 1
ATOM 888 C CA . GLU A 1 108 ? -8.781 3.824 18.5 1 95.75 108 GLU A CA 1
ATOM 889 C C . GLU A 1 108 ? -8.188 4.73 19.578 1 95.75 108 GLU A C 1
ATOM 891 O O . GLU A 1 108 ? -7.371 5.605 19.266 1 95.75 108 GLU A O 1
ATOM 896 N N . GLU A 1 109 ? -8.562 4.531 20.797 1 94.38 109 GLU A N 1
ATOM 897 C CA . GLU A 1 109 ? -8.102 5.375 21.906 1 94.38 109 GLU A CA 1
ATOM 898 C C . GLU A 1 109 ? -6.598 5.246 22.109 1 94.38 109 GLU A C 1
ATOM 900 O O . GLU A 1 109 ? -5.926 6.227 22.438 1 94.38 109 GLU A O 1
ATOM 905 N N . GLU A 1 110 ? -6.145 4.074 21.875 1 94.75 110 GLU A N 1
ATOM 906 C CA . GLU A 1 110 ? -4.723 3.809 22.047 1 94.75 110 GLU A CA 1
ATOM 907 C C . GLU A 1 110 ? -3.893 4.477 20.953 1 94.75 110 GLU A C 1
ATOM 909 O O . GLU A 1 110 ? -2.734 4.832 21.172 1 94.75 110 GLU A O 1
ATOM 914 N N . LEU A 1 111 ? -4.379 4.621 19.797 1 94.62 111 LEU A N 1
ATOM 915 C CA . LEU A 1 111 ? -3.66 5.184 18.656 1 94.62 111 LEU A CA 1
ATOM 916 C C . LEU A 1 111 ? -3.373 6.668 18.875 1 94.62 111 LEU A C 1
ATOM 918 O O . LEU A 1 111 ? -2.275 7.141 18.562 1 94.62 111 LEU A O 1
ATOM 922 N N . GLY A 1 112 ? -4.316 7.398 19.469 1 91.62 112 GLY A N 1
ATOM 923 C CA . GLY A 1 112 ? -4.133 8.812 19.766 1 91.62 112 GLY A CA 1
ATOM 924 C C . GLY A 1 112 ? -4.176 9.695 18.531 1 91.62 112 GLY A C 1
ATOM 925 O O . GLY A 1 112 ? -3.707 10.836 18.562 1 91.62 112 GLY A O 1
ATOM 926 N N . GLU A 1 113 ? -4.488 9.195 17.391 1 93 113 GLU A N 1
ATOM 927 C CA . GLU A 1 113 ? -4.605 9.922 16.141 1 93 113 GLU A CA 1
ATOM 928 C C . GLU A 1 113 ? -6.031 9.859 15.594 1 93 113 GLU A C 1
ATOM 930 O O . GLU A 1 113 ? -6.883 9.164 16.156 1 93 113 GLU A O 1
ATOM 935 N N . TRP A 1 114 ? -6.215 10.602 14.617 1 93.62 114 TRP A N 1
ATOM 936 C CA . TRP A 1 114 ? -7.539 10.602 14 1 93.62 114 TRP A CA 1
ATOM 937 C C . TRP A 1 114 ? -7.77 9.312 13.211 1 93.62 114 TRP A C 1
ATOM 939 O O . TRP A 1 114 ? -6.914 8.906 12.422 1 93.62 114 TRP A O 1
ATOM 949 N N . LEU A 1 115 ? -8.914 8.727 13.516 1 96.81 115 LEU A N 1
ATOM 950 C CA . LEU A 1 115 ? -9.273 7.512 12.797 1 96.81 115 LEU A CA 1
ATOM 951 C C . LEU A 1 115 ? -10.594 7.691 12.047 1 96.81 115 LEU A C 1
ATOM 953 O O . LEU A 1 115 ? -11.609 8.023 12.648 1 96.81 115 LEU A O 1
ATOM 957 N N . ILE A 1 116 ? -10.5 7.551 10.75 1 96.06 116 ILE A N 1
ATOM 958 C CA . ILE A 1 116 ? -11.688 7.484 9.906 1 96.06 116 ILE A CA 1
ATOM 959 C C . ILE A 1 116 ? -12.016 6.027 9.586 1 96.06 116 ILE A C 1
ATOM 961 O O . ILE A 1 116 ? -11.281 5.367 8.852 1 96.06 116 ILE A O 1
ATOM 965 N N . TRP A 1 117 ? -13.109 5.598 10.164 1 96.5 117 TRP A N 1
ATOM 966 C CA . TRP A 1 117 ? -13.57 4.246 9.867 1 96.5 117 TRP A CA 1
ATOM 967 C C . TRP A 1 117 ? -14.82 4.285 8.984 1 96.5 117 TRP A C 1
ATOM 969 O O . TRP A 1 117 ? -15.805 4.945 9.32 1 96.5 117 TRP A O 1
ATOM 979 N N . LEU A 1 118 ? -14.727 3.598 7.852 1 96.19 118 LEU A N 1
ATOM 980 C CA . LEU A 1 118 ? -15.844 3.486 6.914 1 96.19 118 LEU A CA 1
ATOM 981 C C . LEU A 1 118 ? -16.094 2.029 6.535 1 96.19 118 LEU A C 1
ATOM 983 O O . LEU A 1 118 ? -15.211 1.378 5.957 1 96.19 118 LEU A O 1
ATOM 987 N N . PRO A 1 119 ? -17.297 1.565 6.844 1 94.25 119 PRO A N 1
ATOM 988 C CA . PRO A 1 119 ? -17.578 0.222 6.332 1 94.25 119 PRO A CA 1
ATOM 989 C C . PRO A 1 119 ? -17.422 0.124 4.816 1 94.25 119 PRO A C 1
ATOM 991 O O . PRO A 1 119 ? -17.766 1.058 4.09 1 94.25 119 PRO A O 1
ATOM 994 N N . SER A 1 120 ? -16.891 -0.992 4.449 1 93 120 SER A N 1
ATOM 995 C CA . SER A 1 120 ? -16.625 -1.148 3.021 1 93 120 SER A CA 1
ATOM 996 C C . SER A 1 120 ? -17.938 -1.239 2.234 1 93 120 SER A C 1
ATOM 998 O O . SER A 1 120 ? -18.922 -1.774 2.73 1 93 120 SER A O 1
ATOM 1000 N N . ILE A 1 121 ? -17.938 -0.632 1.104 1 88.81 121 ILE A N 1
ATOM 1001 C CA . ILE A 1 121 ? -19.016 -0.743 0.136 1 88.81 121 ILE A CA 1
ATOM 1002 C C . ILE A 1 121 ? -18.531 -1.476 -1.11 1 88.81 121 ILE A C 1
ATOM 1004 O O . ILE A 1 121 ? -17.547 -1.062 -1.735 1 88.81 121 ILE A O 1
ATOM 1008 N N . PRO A 1 122 ? -19.156 -2.666 -1.437 1 85 122 PRO A N 1
ATOM 1009 C CA . PRO A 1 122 ? -18.766 -3.334 -2.68 1 85 122 PRO A CA 1
ATOM 1010 C C . PRO A 1 122 ? -19.031 -2.479 -3.916 1 85 122 PRO A C 1
ATOM 1012 O O . PRO A 1 122 ? -20.172 -2.133 -4.199 1 85 122 PRO A O 1
ATOM 1015 N N . LEU A 1 123 ? -17.953 -2.182 -4.613 1 87.69 123 LEU A N 1
ATOM 1016 C CA . LEU A 1 123 ? -18.062 -1.252 -5.73 1 87.69 123 LEU A CA 1
ATOM 1017 C C . LEU A 1 123 ? -18.078 -1.999 -7.059 1 87.69 123 LEU A C 1
ATOM 1019 O O . LEU A 1 123 ? -18.344 -1.403 -8.109 1 87.69 123 LEU A O 1
ATOM 1023 N N . GLU A 1 124 ? -17.859 -3.287 -7.008 1 85.31 124 GLU A N 1
ATOM 1024 C CA . GLU A 1 124 ? -17.594 -4.059 -8.219 1 85.31 124 GLU A CA 1
ATOM 1025 C C . GLU A 1 124 ? -18.828 -4.113 -9.117 1 85.31 124 GLU A C 1
ATOM 1027 O O . GLU A 1 124 ? -18.703 -4.332 -10.328 1 85.31 124 GLU A O 1
ATOM 1032 N N . HIS A 1 125 ? -20 -3.982 -8.594 1 84.5 125 HIS A N 1
ATOM 1033 C CA . HIS A 1 125 ? -21.203 -4.133 -9.422 1 84.5 125 HIS A CA 1
ATOM 1034 C C . HIS A 1 125 ? -21.828 -2.779 -9.734 1 84.5 125 HIS A C 1
ATOM 1036 O O . HIS A 1 125 ? -22.859 -2.709 -10.414 1 84.5 125 HIS A O 1
ATOM 1042 N N . LEU A 1 126 ? -21.172 -1.736 -9.336 1 86.44 126 LEU A N 1
ATOM 1043 C CA . LEU A 1 126 ? -21.688 -0.394 -9.562 1 86.44 126 LEU A CA 1
ATOM 1044 C C . LEU A 1 126 ? -21.156 0.186 -10.867 1 86.44 126 LEU A C 1
ATOM 1046 O O . LEU A 1 126 ? -20.016 -0.057 -11.234 1 86.44 126 LEU A O 1
ATOM 1050 N N . SER A 1 127 ? -22.047 0.888 -11.516 1 89.56 127 SER A N 1
ATOM 1051 C CA . SER A 1 127 ? -21.578 1.655 -12.664 1 89.56 127 SER A CA 1
ATOM 1052 C C . SER A 1 127 ? -20.578 2.732 -12.242 1 89.56 127 SER A C 1
ATOM 1054 O O . SER A 1 127 ? -20.5 3.08 -11.062 1 89.56 127 SER A O 1
ATOM 1056 N N . SER A 1 128 ? -19.828 3.178 -13.242 1 89.19 128 SER A N 1
ATOM 1057 C CA . SER A 1 128 ? -18.859 4.242 -12.961 1 89.19 128 SER A CA 1
ATOM 1058 C C . SER A 1 128 ? -19.547 5.453 -12.344 1 89.19 128 SER A C 1
ATOM 1060 O O . SER A 1 128 ? -19 6.078 -11.422 1 89.19 128 SER A O 1
ATOM 1062 N N . GLU A 1 129 ? -20.688 5.703 -12.859 1 90.5 129 GLU A N 1
ATOM 1063 C CA . GLU A 1 129 ? -21.438 6.852 -12.352 1 90.5 129 GLU A CA 1
ATOM 1064 C C . GLU A 1 129 ? -21.875 6.629 -10.906 1 90.5 129 GLU A C 1
ATOM 1066 O O . GLU A 1 129 ? -21.75 7.516 -10.07 1 90.5 129 GLU A O 1
ATOM 1071 N N . ASN A 1 130 ? -22.438 5.531 -10.633 1 90.88 130 ASN A N 1
ATOM 1072 C CA . ASN A 1 130 ? -22.891 5.199 -9.289 1 90.88 130 ASN A CA 1
ATOM 1073 C C . ASN A 1 130 ? -21.734 5.152 -8.297 1 90.88 130 ASN A C 1
ATOM 1075 O O . ASN A 1 130 ? -21.859 5.598 -7.16 1 90.88 130 ASN A O 1
ATOM 1079 N N . ARG A 1 131 ? -20.641 4.57 -8.805 1 91.25 131 ARG A N 1
ATOM 1080 C CA . ARG A 1 131 ? -19.438 4.547 -7.984 1 91.25 131 ARG A CA 1
ATOM 1081 C C . ARG A 1 131 ? -19.031 5.957 -7.578 1 91.25 131 ARG A C 1
ATOM 1083 O O . ARG A 1 131 ? -18.719 6.207 -6.41 1 91.25 131 ARG A O 1
ATOM 1090 N N . ARG A 1 132 ? -19.016 6.852 -8.5 1 92.12 132 ARG A N 1
ATOM 1091 C CA . ARG A 1 132 ? -18.656 8.242 -8.25 1 92.12 132 ARG A CA 1
ATOM 1092 C C . ARG A 1 132 ? -19.609 8.883 -7.246 1 92.12 132 ARG A C 1
ATOM 1094 O O . ARG A 1 132 ? -19.188 9.68 -6.402 1 92.12 132 ARG A O 1
ATOM 1101 N N . GLU A 1 133 ? -20.828 8.508 -7.422 1 93.69 133 GLU A N 1
ATOM 1102 C CA . GLU A 1 133 ? -21.844 9.055 -6.52 1 93.69 133 GLU A CA 1
ATOM 1103 C C . GLU A 1 133 ? -21.625 8.57 -5.086 1 93.69 133 GLU A C 1
ATOM 1105 O O . GLU A 1 133 ? -21.703 9.359 -4.141 1 93.69 133 GLU A O 1
ATOM 1110 N N . VAL A 1 134 ? -21.406 7.305 -4.992 1 92.94 134 VAL A N 1
ATOM 1111 C CA . VAL A 1 134 ? -21.172 6.715 -3.678 1 92.94 134 VAL A CA 1
ATOM 1112 C C . VAL A 1 134 ? -19.953 7.352 -3.031 1 92.94 134 VAL A C 1
ATOM 1114 O O . VAL A 1 134 ? -20 7.793 -1.882 1 92.94 134 VAL A O 1
ATOM 1117 N N . ILE A 1 135 ? -18.859 7.398 -3.738 1 94.69 135 ILE A N 1
ATOM 1118 C CA . ILE A 1 135 ? -17.609 7.965 -3.248 1 94.69 135 ILE A CA 1
ATOM 1119 C C . ILE A 1 135 ? -17.797 9.445 -2.928 1 94.69 135 ILE A C 1
ATOM 1121 O O . ILE A 1 135 ? -17.375 9.922 -1.872 1 94.69 135 ILE A O 1
ATOM 1125 N N . GLY A 1 136 ? -18.453 10.117 -3.855 1 94.25 136 GLY A N 1
ATOM 1126 C CA . GLY A 1 136 ? -18.734 11.531 -3.643 1 94.25 136 GLY A CA 1
ATOM 1127 C C . GLY A 1 136 ? -19.516 11.797 -2.369 1 94.25 136 GLY A C 1
ATOM 1128 O O . GLY A 1 136 ? -19.234 12.758 -1.652 1 94.25 136 GLY A O 1
ATOM 1129 N N . GLY A 1 137 ? -20.5 10.945 -2.16 1 94.12 137 GLY A N 1
ATOM 1130 C CA . GLY A 1 137 ? -21.281 11.062 -0.939 1 94.12 137 GLY A CA 1
ATOM 1131 C C . GLY A 1 137 ? -2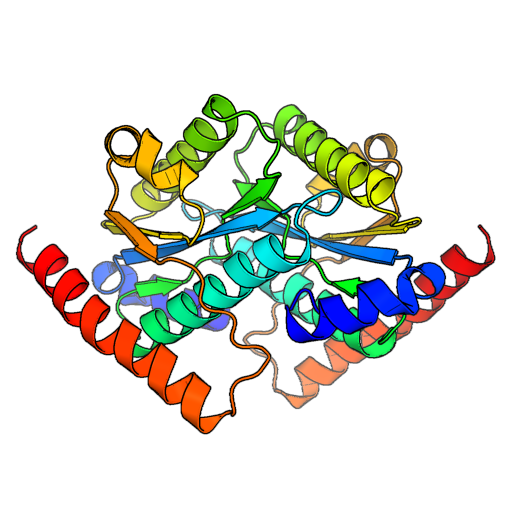0.438 10.898 0.32 1 94.12 137 GLY A C 1
ATOM 1132 O O . GLY A 1 137 ? -20.609 11.648 1.285 1 94.12 137 GLY A O 1
ATOM 1133 N N . GLN A 1 138 ? -19.562 9.945 0.331 1 94.69 138 GLN A N 1
ATOM 1134 C CA . GLN A 1 138 ? -18.672 9.742 1.47 1 94.69 138 GLN A CA 1
ATOM 1135 C C . GLN A 1 138 ? -17.75 10.945 1.67 1 94.69 138 GLN A C 1
ATOM 1137 O O . GLN A 1 138 ? -17.562 11.406 2.795 1 94.69 138 GLN A O 1
ATOM 1142 N N . ILE A 1 139 ? -17.203 11.438 0.579 1 95.62 139 ILE A N 1
ATOM 1143 C CA . ILE A 1 139 ? -16.25 12.539 0.628 1 95.62 139 ILE A CA 1
ATOM 1144 C C . ILE A 1 139 ? -16.938 13.797 1.154 1 95.62 139 ILE A C 1
ATOM 1146 O O . ILE A 1 139 ? -16.375 14.539 1.958 1 95.62 139 ILE A O 1
ATOM 1150 N N . LYS A 1 140 ? -18.141 14.055 0.739 1 94.94 140 LYS A N 1
ATOM 1151 C CA . LYS A 1 140 ? -18.906 15.211 1.176 1 94.94 140 LYS A CA 1
ATOM 1152 C C . LYS A 1 140 ? -19.094 15.211 2.691 1 94.94 140 LYS A C 1
ATOM 1154 O O . LYS A 1 140 ? -19.156 16.266 3.316 1 94.94 140 LYS A O 1
ATOM 1159 N N . GLN A 1 141 ? -19.141 14.047 3.223 1 93.44 141 GLN A N 1
ATOM 1160 C CA . GLN A 1 141 ? -19.312 13.906 4.668 1 93.44 141 GLN A CA 1
ATOM 1161 C C . GLN A 1 141 ? -17.969 14.023 5.391 1 93.44 141 GLN A C 1
ATOM 1163 O O . GLN A 1 141 ? -17.891 14.625 6.461 1 93.44 141 GLN A O 1
ATOM 1168 N N . LEU A 1 142 ? -16.953 13.531 4.824 1 94.19 142 LEU A N 1
ATOM 1169 C CA . LEU A 1 142 ? -15.648 13.438 5.473 1 94.19 142 LEU A CA 1
ATOM 1170 C C . LEU A 1 142 ? -14.945 14.789 5.484 1 94.19 142 LEU A C 1
ATOM 1172 O O . LEU A 1 142 ? -14.273 15.133 6.457 1 94.19 142 LEU A O 1
ATOM 1176 N N . VAL A 1 143 ? -15.086 15.539 4.43 1 93.19 143 VAL A N 1
ATOM 1177 C CA . VAL A 1 143 ? -14.336 16.766 4.242 1 93.19 143 VAL A CA 1
ATOM 1178 C C . VAL A 1 143 ? -14.672 17.75 5.359 1 93.19 143 VAL A C 1
ATOM 1180 O O . VAL A 1 143 ? -13.781 18.25 6.047 1 93.19 143 VAL A O 1
ATOM 1183 N N . PRO A 1 144 ? -15.984 18.047 5.633 1 91.44 144 PRO A N 1
ATOM 1184 C CA . PRO A 1 144 ? -16.297 18.953 6.734 1 91.44 144 PRO A CA 1
ATOM 1185 C C . PRO A 1 144 ? -15.781 18.453 8.086 1 91.44 144 PRO A C 1
ATOM 1187 O O . PRO A 1 144 ? -15.375 19.25 8.93 1 91.44 144 PRO A O 1
ATOM 1190 N N . ILE A 1 145 ? -15.828 17.172 8.227 1 88.5 145 ILE A N 1
ATOM 1191 C CA . ILE A 1 145 ? -15.375 16.578 9.484 1 88.5 145 ILE A CA 1
ATOM 1192 C C . ILE A 1 145 ? -13.883 16.844 9.672 1 88.5 145 ILE A C 1
ATOM 1194 O O . ILE A 1 145 ? -13.445 17.266 10.742 1 88.5 145 ILE A O 1
ATOM 1198 N N . MET A 1 146 ? -13.148 16.594 8.68 1 88.75 146 MET A N 1
ATOM 1199 C CA . MET A 1 146 ? -11.703 16.812 8.734 1 88.75 146 MET A CA 1
ATOM 1200 C C . MET A 1 146 ? -11.383 18.281 8.914 1 88.75 146 MET A C 1
ATOM 1202 O O . MET A 1 146 ? -10.5 18.641 9.695 1 88.75 146 MET A O 1
ATOM 1206 N N . THR A 1 147 ? -12.078 19.094 8.211 1 89.06 147 THR A N 1
ATOM 1207 C CA . THR A 1 147 ? -11.859 20.531 8.289 1 89.06 147 THR A CA 1
ATOM 1208 C C . THR A 1 147 ? -12.141 21.047 9.703 1 89.06 147 THR A C 1
ATOM 1210 O O . THR A 1 147 ? -11.391 21.859 10.234 1 89.06 147 THR A O 1
ATOM 1213 N N . ASN A 1 148 ? -13.18 20.547 10.242 1 88.12 148 ASN A N 1
ATOM 1214 C CA . ASN A 1 148 ? -13.547 20.922 11.602 1 88.12 148 ASN A CA 1
ATOM 1215 C C . ASN A 1 148 ? -12.492 20.484 12.609 1 88.12 148 ASN A C 1
ATOM 1217 O O . ASN A 1 148 ? -12.203 21.203 13.562 1 88.12 148 ASN A O 1
ATOM 1221 N N . LYS A 1 149 ? -12.016 19.344 12.43 1 82.31 149 LYS A N 1
ATOM 1222 C CA . LYS A 1 149 ? -10.992 18.812 13.328 1 82.31 149 LYS A CA 1
ATOM 1223 C C . LYS A 1 149 ? -9.719 19.656 13.266 1 82.31 149 LYS A C 1
ATOM 1225 O O . LYS A 1 149 ? -9.047 19.859 14.281 1 82.31 149 LYS A O 1
ATOM 1230 N N . TRP A 1 150 ? -9.336 20.094 12.078 1 81 150 TRP A N 1
ATOM 1231 C CA . TRP A 1 150 ? -8.172 20.953 11.891 1 81 150 TRP A CA 1
ATOM 1232 C C . TRP A 1 150 ? -8.367 22.297 12.586 1 81 150 TRP A C 1
ATOM 1234 O O . TRP A 1 150 ? -7.434 22.828 13.188 1 81 150 TRP A O 1
ATOM 1244 N N . GLN A 1 151 ? -9.547 22.812 12.477 1 79 151 GLN A N 1
ATOM 1245 C CA . GLN A 1 151 ? -9.828 24.141 13.016 1 79 151 GLN A CA 1
ATOM 1246 C C . GLN A 1 151 ? -9.898 24.109 14.547 1 79 151 GLN A C 1
ATOM 1248 O O . GLN A 1 151 ? -9.617 25.109 15.203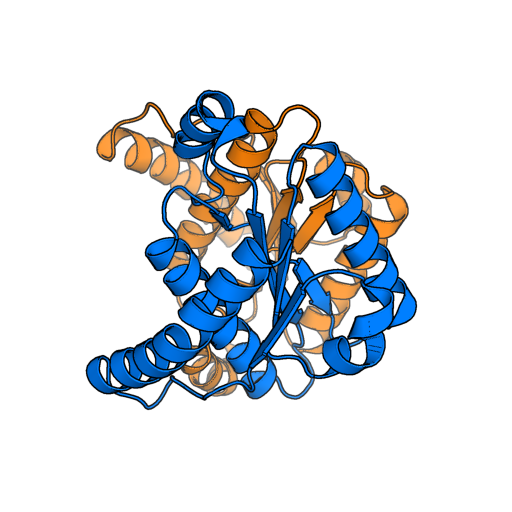 1 79 151 GLN A O 1
ATOM 1253 N N . ASN A 1 152 ? -10.227 22.984 15.031 1 68.69 152 ASN A N 1
ATOM 1254 C CA . ASN A 1 152 ? -10.406 22.922 16.484 1 68.69 152 ASN A CA 1
ATOM 1255 C C . ASN A 1 152 ? -9.133 22.438 17.172 1 68.69 152 ASN A C 1
ATOM 1257 O O . ASN A 1 152 ? -9.148 22.141 18.375 1 68.69 152 ASN A O 1
ATOM 1261 N N . ARG A 1 153 ? -8.047 22.391 16.484 1 57.78 153 ARG A N 1
ATOM 1262 C CA . ARG A 1 153 ? -6.754 22.125 17.109 1 57.78 153 ARG A CA 1
ATOM 1263 C C . ARG A 1 153 ? -5.969 23.422 17.297 1 57.78 153 ARG A C 1
ATOM 1265 O O . ARG A 1 153 ? -6.109 24.359 16.516 1 57.78 153 ARG A O 1
ATOM 1272 N N . MET B 1 1 ? -3.537 -10.023 -12.398 1 86.81 1 MET B N 1
ATOM 1273 C CA . MET B 1 1 ? -4.742 -9.461 -11.797 1 86.81 1 MET B CA 1
ATOM 1274 C C . MET B 1 1 ? -4.391 -8.453 -10.703 1 86.81 1 MET B C 1
ATOM 1276 O O . MET B 1 1 ? -3.295 -8.508 -10.141 1 86.81 1 MET B O 1
ATOM 1280 N N . LYS B 1 2 ? -5.266 -7.547 -10.68 1 89.44 2 LYS B N 1
ATOM 1281 C CA . LYS B 1 2 ? -5.082 -6.602 -9.578 1 89.44 2 LYS B CA 1
ATOM 1282 C C . LYS B 1 2 ? -5.875 -7.027 -8.344 1 89.44 2 LYS B C 1
ATOM 1284 O O . LYS B 1 2 ? -6.844 -7.785 -8.453 1 89.44 2 LYS B O 1
ATOM 1289 N N . TRP B 1 3 ? -5.344 -6.707 -7.242 1 91.25 3 TRP B N 1
ATOM 1290 C CA . TRP B 1 3 ? -6.004 -6.953 -5.965 1 91.25 3 TRP B CA 1
ATOM 1291 C C . TRP B 1 3 ? -7.234 -6.062 -5.809 1 91.25 3 TRP B C 1
ATOM 1293 O O . TRP B 1 3 ? -7.191 -5.055 -5.098 1 91.25 3 TRP B O 1
ATOM 1303 N N . GLN B 1 4 ? -8.273 -6.422 -6.586 1 91.5 4 GLN B N 1
ATOM 1304 C CA . GLN B 1 4 ? -9.555 -5.719 -6.637 1 91.5 4 GLN B CA 1
ATOM 1305 C C . GLN B 1 4 ? -10.719 -6.699 -6.574 1 91.5 4 GLN B C 1
ATOM 1307 O O . GLN B 1 4 ? -10.633 -7.812 -7.094 1 91.5 4 GLN B O 1
ATOM 1312 N N . SER B 1 5 ? -11.797 -6.207 -6.039 1 88.25 5 SER B N 1
ATOM 1313 C CA . SER B 1 5 ? -12.945 -7.074 -5.789 1 88.25 5 SER B CA 1
ATOM 1314 C C . SER B 1 5 ? -13.461 -7.691 -7.082 1 88.25 5 SER B C 1
ATOM 1316 O O . SER B 1 5 ? -13.82 -8.875 -7.113 1 88.25 5 SER B O 1
ATOM 1318 N N . SER B 1 6 ? -13.555 -6.926 -8.125 1 85.75 6 SER B N 1
ATOM 1319 C CA . SER B 1 6 ? -14.086 -7.402 -9.398 1 85.75 6 SER B CA 1
ATOM 1320 C C . SER B 1 6 ? -13.219 -8.516 -9.977 1 85.75 6 SER B C 1
ATOM 1322 O O . SER B 1 6 ? -13.711 -9.383 -10.695 1 85.75 6 SER B O 1
ATOM 1324 N N . GLU B 1 7 ? -11.977 -8.5 -9.633 1 85.62 7 GLU B N 1
ATOM 1325 C CA . GLU B 1 7 ? -11.031 -9.477 -10.164 1 85.62 7 GLU B CA 1
ATOM 1326 C C . GLU B 1 7 ? -11 -10.742 -9.305 1 85.62 7 GLU B C 1
ATOM 1328 O O . GLU B 1 7 ? -10.594 -11.805 -9.773 1 85.62 7 GLU B O 1
ATOM 1333 N N . MET B 1 8 ? -11.367 -10.562 -8.047 1 84.69 8 MET B N 1
ATOM 1334 C CA . MET B 1 8 ? -11.336 -11.703 -7.137 1 84.69 8 MET B CA 1
ATOM 1335 C C . MET B 1 8 ? -12.336 -12.766 -7.574 1 84.69 8 MET B C 1
ATOM 1337 O O . MET B 1 8 ? -12.102 -13.961 -7.383 1 84.69 8 MET B O 1
ATOM 1341 N N . ASP B 1 9 ? -13.445 -12.25 -8.148 1 79.94 9 ASP B N 1
ATOM 1342 C CA . ASP B 1 9 ? -14.383 -13.234 -8.688 1 79.94 9 ASP B CA 1
ATOM 1343 C C . ASP B 1 9 ? -13.727 -14.086 -9.766 1 79.94 9 ASP B C 1
ATOM 1345 O O . ASP B 1 9 ? -13.906 -15.305 -9.789 1 79.94 9 ASP B O 1
ATOM 1349 N N . LYS B 1 10 ? -13.031 -13.43 -10.648 1 78.25 10 LYS B N 1
ATOM 1350 C CA . LYS B 1 10 ? -12.312 -14.133 -11.703 1 78.25 10 LYS B CA 1
ATOM 1351 C C . LYS B 1 10 ? -11.258 -15.07 -11.125 1 78.25 10 LYS B C 1
ATOM 1353 O O . LYS B 1 10 ? -11.109 -16.203 -11.586 1 78.25 10 LYS B O 1
ATOM 1358 N N . TYR B 1 11 ? -10.539 -14.578 -10.195 1 82.62 11 TYR B N 1
ATOM 1359 C CA . TYR B 1 11 ? -9.531 -15.391 -9.516 1 82.62 11 TYR B CA 1
ATOM 1360 C C . TYR B 1 11 ? -10.164 -16.641 -8.906 1 82.62 11 TYR B C 1
ATOM 1362 O O . TYR B 1 11 ? -9.656 -17.75 -9.086 1 82.62 11 TYR B O 1
ATOM 1370 N N . LEU B 1 12 ? -11.219 -16.453 -8.203 1 78.56 12 LEU B N 1
ATOM 1371 C CA . LEU B 1 12 ? -11.852 -17.562 -7.492 1 78.56 12 LEU B CA 1
ATOM 1372 C C . LEU B 1 12 ? -12.391 -18.594 -8.469 1 78.56 12 LEU B C 1
ATOM 1374 O O . LEU B 1 12 ? -12.422 -19.797 -8.148 1 78.56 12 LEU B O 1
ATOM 1378 N N . GLN B 1 13 ? -12.641 -18.094 -9.68 1 77.25 13 GLN B N 1
ATOM 1379 C CA . GLN B 1 13 ? -13.133 -19.016 -10.711 1 77.25 13 GLN B CA 1
ATOM 1380 C C . GLN B 1 13 ? -11.969 -19.656 -11.477 1 77.25 13 GLN B C 1
ATOM 1382 O O . GLN B 1 13 ? -12.133 -20.719 -12.07 1 77.25 13 GLN B O 1
ATOM 1387 N N . SER B 1 14 ? -10.867 -19.047 -11.508 1 75.69 14 SER B N 1
ATOM 1388 C CA . SER B 1 14 ? -9.727 -19.516 -12.281 1 75.69 14 SER B CA 1
ATOM 1389 C C . SER B 1 14 ? -8.508 -19.734 -11.391 1 75.69 14 SER B C 1
ATOM 1391 O O . SER B 1 14 ? -7.379 -19.422 -11.789 1 75.69 14 SER B O 1
ATOM 1393 N N . LYS B 1 15 ? -8.734 -20.172 -10.227 1 75.12 15 LYS B N 1
ATOM 1394 C CA . LYS B 1 15 ? -7.68 -20.312 -9.227 1 75.12 15 LYS B CA 1
ATOM 1395 C C . LYS B 1 15 ? -6.527 -21.156 -9.758 1 75.12 15 LYS B C 1
ATOM 1397 O O . LYS B 1 15 ? -5.363 -20.906 -9.445 1 75.12 15 LYS B O 1
ATOM 1402 N N . GLU B 1 16 ? -6.867 -22.047 -10.633 1 75.69 16 GLU B N 1
ATOM 1403 C CA . GLU B 1 16 ? -5.863 -22.969 -11.156 1 75.69 16 GLU B CA 1
ATOM 1404 C C . GLU B 1 16 ? -4.875 -22.234 -12.07 1 75.69 16 GLU B C 1
ATOM 1406 O O . GLU B 1 16 ? -3.734 -22.688 -12.227 1 75.69 16 GLU B O 1
ATOM 1411 N N . TYR B 1 17 ? -5.27 -21.062 -12.617 1 79.31 17 TYR B N 1
ATOM 1412 C CA . TYR B 1 17 ? -4.438 -20.375 -13.594 1 79.31 17 TYR B CA 1
ATOM 1413 C C . TYR B 1 17 ? -3.729 -19.188 -12.969 1 79.31 17 TYR B C 1
ATOM 1415 O O . TYR B 1 17 ? -2.828 -18.594 -13.578 1 79.31 17 TYR B O 1
ATOM 1423 N N . VAL B 1 18 ? -4.09 -18.828 -11.852 1 86.38 18 VAL B N 1
ATOM 1424 C CA . VAL B 1 18 ? -3.473 -17.719 -11.125 1 86.38 18 VAL B CA 1
ATOM 1425 C C . VAL B 1 18 ? -2.742 -18.266 -9.898 1 86.38 18 VAL B C 1
ATOM 1427 O O . VAL B 1 18 ? -3.361 -18.5 -8.859 1 86.38 18 VAL B O 1
ATOM 1430 N N . ASP B 1 19 ? -1.451 -18.359 -10.07 1 89 19 ASP B N 1
ATOM 1431 C CA . ASP B 1 19 ? -0.749 -19.078 -9.016 1 89 19 ASP B CA 1
ATOM 1432 C C . ASP B 1 19 ? 0.424 -18.266 -8.477 1 89 19 ASP B C 1
ATOM 1434 O O . ASP B 1 19 ? 1.233 -18.781 -7.695 1 89 19 ASP B O 1
ATOM 1438 N N . THR B 1 20 ? 0.597 -16.984 -8.961 1 93.38 20 THR B N 1
ATOM 1439 C CA . THR B 1 20 ? 1.756 -16.188 -8.586 1 93.38 20 THR B CA 1
ATOM 1440 C C . THR B 1 20 ? 1.317 -14.859 -7.961 1 93.38 20 THR B C 1
ATOM 1442 O O . THR B 1 20 ? 0.49 -14.141 -8.523 1 93.38 20 THR B O 1
ATOM 1445 N N . ALA B 1 21 ? 1.817 -14.609 -6.789 1 96.19 21 ALA B N 1
ATOM 1446 C CA . ALA B 1 21 ? 1.601 -13.328 -6.121 1 96.19 21 ALA B CA 1
ATOM 1447 C C . ALA B 1 21 ? 2.801 -12.406 -6.309 1 96.19 21 ALA B C 1
ATOM 1449 O O . ALA B 1 21 ? 3.947 -12.82 -6.129 1 96.19 21 ALA B O 1
ATOM 1450 N N . ILE B 1 22 ? 2.568 -11.219 -6.742 1 97.44 22 ILE B N 1
ATOM 1451 C CA . ILE B 1 22 ? 3.582 -10.172 -6.754 1 97.44 22 ILE B CA 1
ATOM 1452 C C . ILE B 1 22 ? 3.35 -9.211 -5.586 1 97.44 22 ILE B C 1
ATOM 1454 O O . ILE B 1 22 ? 2.268 -8.641 -5.453 1 97.44 22 ILE B O 1
ATOM 1458 N N . VAL B 1 23 ? 4.34 -9.062 -4.75 1 98.56 23 VAL B N 1
ATOM 1459 C CA . VAL B 1 23 ? 4.223 -8.211 -3.568 1 98.56 23 VAL B CA 1
ATOM 1460 C C . VAL B 1 23 ? 5.328 -7.16 -3.576 1 98.56 23 VAL B C 1
ATOM 1462 O O . VAL B 1 23 ? 6.496 -7.477 -3.328 1 98.56 23 VAL B O 1
ATOM 1465 N N . PRO B 1 24 ? 4.977 -5.883 -3.83 1 98.75 24 PRO B N 1
ATOM 1466 C CA . PRO B 1 24 ? 5.988 -4.836 -3.678 1 98.75 24 PRO B CA 1
ATOM 1467 C C . PRO B 1 24 ? 6.387 -4.605 -2.221 1 98.75 24 PRO B C 1
ATOM 1469 O O . PRO B 1 24 ? 5.531 -4.652 -1.331 1 98.75 24 PRO B O 1
ATOM 1472 N N . LEU B 1 25 ? 7.672 -4.453 -1.995 1 98.81 25 LEU B N 1
ATOM 1473 C CA . LEU B 1 25 ? 8.188 -4.098 -0.677 1 98.81 25 LEU B CA 1
ATOM 1474 C C . LEU B 1 25 ? 8.609 -2.635 -0.636 1 98.81 25 LEU B C 1
ATOM 1476 O O . LEU B 1 25 ? 9.539 -2.232 -1.34 1 98.81 25 LEU B O 1
ATOM 1480 N N . ILE B 1 26 ? 7.926 -1.865 0.208 1 98.69 26 ILE B N 1
ATOM 1481 C CA . ILE B 1 26 ? 8.086 -0.417 0.138 1 98.69 26 ILE B CA 1
ATOM 1482 C C . ILE B 1 26 ? 8.484 0.126 1.509 1 98.69 26 ILE B C 1
ATOM 1484 O O . ILE B 1 26 ? 7.711 0.036 2.467 1 98.69 26 ILE B O 1
ATOM 1488 N N . PRO B 1 27 ? 9.672 0.733 1.576 1 98.38 27 PRO B N 1
ATOM 1489 C CA . PRO B 1 27 ? 10.07 1.365 2.834 1 98.38 27 PRO B CA 1
ATOM 1490 C C . PRO B 1 27 ? 9.438 2.74 3.033 1 98.38 27 PRO B C 1
ATOM 1492 O O . PRO B 1 27 ? 9.141 3.434 2.057 1 98.38 27 PRO B O 1
ATOM 1495 N N . ILE B 1 28 ? 9.219 3.115 4.262 1 98.12 28 ILE B N 1
ATOM 1496 C CA . ILE B 1 28 ? 8.703 4.426 4.633 1 98.12 28 ILE B CA 1
ATOM 1497 C C . ILE B 1 28 ? 9.703 5.141 5.539 1 98.12 28 ILE B C 1
ATOM 1499 O O . ILE B 1 28 ? 10.195 4.559 6.508 1 98.12 28 ILE B O 1
ATOM 1503 N N . SER B 1 29 ? 10.039 6.285 5.215 1 96.69 29 SER B N 1
ATOM 1504 C CA . SER B 1 29 ? 10.852 7.191 6.016 1 96.69 29 SER B CA 1
ATOM 1505 C C . SER B 1 29 ? 10.406 8.641 5.836 1 96.69 29 SER B C 1
ATOM 1507 O O . SER B 1 29 ? 10.195 9.094 4.711 1 96.69 29 SER B O 1
ATOM 1509 N N . TRP B 1 30 ? 10.297 9.344 6.93 1 94.69 30 TRP B N 1
ATOM 1510 C CA . TRP B 1 30 ? 9.797 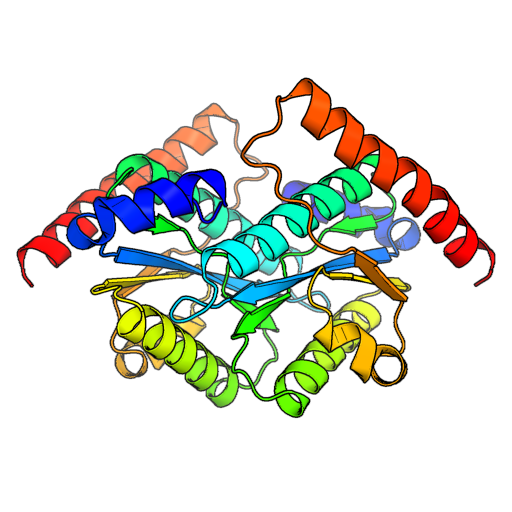10.711 6.828 1 94.69 30 TRP B CA 1
ATOM 1511 C C . TRP B 1 30 ? 10.672 11.672 7.637 1 94.69 30 TRP B C 1
ATOM 1513 O O . TRP B 1 30 ? 10.328 12.844 7.793 1 94.69 30 TRP B O 1
ATOM 1523 N N . GLN B 1 31 ? 11.727 11.148 8.25 1 93.56 31 GLN B N 1
ATOM 1524 C CA . GLN B 1 31 ? 12.688 11.977 8.961 1 93.56 31 GLN B CA 1
ATOM 1525 C C . GLN B 1 31 ? 13.969 12.148 8.156 1 93.56 31 GLN B C 1
ATOM 1527 O O . GLN B 1 31 ? 14.5 13.258 8.047 1 93.56 31 GLN B O 1
ATOM 1532 N N . LYS B 1 32 ? 14.391 11.039 7.586 1 92.5 32 LYS B N 1
ATOM 1533 C CA . LYS B 1 32 ? 15.672 11.039 6.898 1 92.5 32 LYS B CA 1
ATOM 1534 C C . LYS B 1 32 ? 15.539 10.484 5.48 1 92.5 32 LYS B C 1
ATOM 1536 O O . LYS B 1 32 ? 14.781 9.539 5.25 1 92.5 32 LYS B O 1
ATOM 1541 N N . GLU B 1 33 ? 16.297 11.07 4.508 1 92.75 33 GLU B N 1
ATOM 1542 C CA . GLU B 1 33 ? 16.391 10.578 3.139 1 92.75 33 GLU B CA 1
ATOM 1543 C C . GLU B 1 33 ? 15 10.391 2.533 1 92.75 33 GLU B C 1
ATOM 1545 O O . GLU B 1 33 ? 14.711 9.344 1.941 1 92.75 33 GLU B O 1
ATOM 1550 N N . ILE B 1 34 ? 14.195 11.383 2.812 1 92.75 34 ILE B N 1
ATOM 1551 C CA . ILE B 1 34 ? 12.781 11.297 2.451 1 92.75 34 ILE B CA 1
ATOM 1552 C C . ILE B 1 34 ? 12.648 11.117 0.942 1 92.75 34 ILE B C 1
ATOM 1554 O O . ILE B 1 34 ? 12.031 10.148 0.482 1 92.75 34 ILE B O 1
ATOM 1558 N N . LYS B 1 35 ? 13.281 11.961 0.203 1 91.62 35 LYS B N 1
ATOM 1559 C CA . LYS B 1 35 ? 13.133 11.961 -1.249 1 91.62 35 LYS B CA 1
ATOM 1560 C C . LYS B 1 35 ? 13.602 10.641 -1.85 1 91.62 35 LYS B C 1
ATOM 1562 O O . LYS B 1 35 ? 12.922 10.062 -2.701 1 91.62 35 LYS B O 1
ATOM 1567 N N . SER B 1 36 ? 14.711 10.141 -1.435 1 93.75 36 SER B N 1
ATOM 1568 C CA . SER B 1 36 ? 15.242 8.891 -1.962 1 93.75 36 SER B CA 1
ATOM 1569 C C . SER B 1 36 ? 14.359 7.703 -1.584 1 93.75 36 SER B C 1
ATOM 1571 O O . SER B 1 36 ? 14.164 6.789 -2.385 1 93.75 36 SER B O 1
ATOM 1573 N N . THR B 1 37 ? 13.844 7.676 -0.38 1 96.06 37 THR B N 1
ATOM 1574 C CA . THR B 1 37 ? 12.953 6.613 0.069 1 96.06 37 THR B CA 1
ATOM 1575 C C . THR B 1 37 ? 11.656 6.617 -0.733 1 96.06 37 THR B C 1
ATOM 1577 O O . THR B 1 37 ? 11.172 5.562 -1.149 1 96.06 37 THR B O 1
ATOM 1580 N N . VAL B 1 38 ? 11.148 7.824 -0.934 1 95.94 38 VAL B N 1
ATOM 1581 C CA . VAL B 1 38 ? 9.93 7.977 -1.727 1 95.94 38 VAL B CA 1
ATOM 1582 C C . VAL B 1 38 ? 10.18 7.488 -3.152 1 95.94 38 VAL B C 1
ATOM 1584 O O . VAL B 1 38 ? 9.328 6.812 -3.74 1 95.94 38 VAL B O 1
ATOM 1587 N N . ALA B 1 39 ? 11.312 7.781 -3.695 1 94.69 39 ALA B N 1
ATOM 1588 C CA . ALA B 1 39 ? 11.672 7.359 -5.047 1 94.69 39 ALA B CA 1
ATOM 1589 C C . ALA B 1 39 ? 11.703 5.836 -5.156 1 94.69 39 ALA B C 1
ATOM 1591 O O . ALA B 1 39 ? 11.266 5.273 -6.164 1 94.69 39 ALA B O 1
ATOM 1592 N N . MET B 1 40 ? 12.188 5.168 -4.129 1 96.38 40 MET B N 1
ATOM 1593 C CA . MET B 1 40 ? 12.211 3.709 -4.113 1 96.38 40 MET B CA 1
ATOM 1594 C C . MET B 1 40 ? 10.805 3.141 -4.234 1 96.38 40 MET B C 1
ATOM 1596 O O . MET B 1 40 ? 10.555 2.248 -5.047 1 96.38 40 MET B O 1
ATOM 1600 N N . GLY B 1 41 ? 9.953 3.66 -3.365 1 97 41 GLY B N 1
ATOM 1601 C CA . GLY B 1 41 ? 8.586 3.178 -3.367 1 97 41 GLY B CA 1
ATOM 1602 C C . GLY B 1 41 ? 7.852 3.461 -4.664 1 97 41 GLY B C 1
ATOM 1603 O O . GLY B 1 41 ? 7.137 2.602 -5.18 1 97 41 GLY B O 1
ATOM 1604 N N . GLU B 1 42 ? 8.039 4.641 -5.164 1 95.19 42 GLU B N 1
ATOM 1605 C CA . GLU B 1 42 ? 7.41 5.027 -6.422 1 95.19 42 GLU B CA 1
ATOM 1606 C C . GLU B 1 42 ? 7.863 4.125 -7.566 1 95.19 42 GLU B C 1
ATOM 1608 O O . GLU B 1 42 ? 7.039 3.621 -8.328 1 95.19 42 GLU B O 1
ATOM 1613 N N . PHE B 1 43 ? 9.109 3.969 -7.66 1 96.44 43 PHE B N 1
ATOM 1614 C CA . PHE B 1 43 ? 9.711 3.195 -8.742 1 96.44 43 PHE B CA 1
ATOM 1615 C C . PHE B 1 43 ? 9.203 1.758 -8.727 1 96.44 43 PHE B C 1
ATOM 1617 O O . PHE B 1 43 ? 8.719 1.255 -9.734 1 96.44 43 PHE B O 1
ATOM 1624 N N . ILE B 1 44 ? 9.242 1.107 -7.602 1 97.5 44 ILE B N 1
ATOM 1625 C CA . ILE B 1 44 ? 8.875 -0.302 -7.512 1 97.5 44 ILE B CA 1
ATOM 1626 C C . ILE B 1 44 ? 7.371 -0.462 -7.719 1 97.5 44 ILE B C 1
ATOM 1628 O O . ILE B 1 44 ? 6.918 -1.468 -8.266 1 97.5 44 ILE B O 1
ATOM 1632 N N . SER B 1 45 ? 6.602 0.518 -7.238 1 97.19 45 SER B N 1
ATOM 1633 C CA . SER B 1 45 ? 5.164 0.479 -7.477 1 97.19 45 SER B CA 1
ATOM 1634 C C . SER B 1 45 ? 4.852 0.489 -8.969 1 97.19 45 SER B C 1
ATOM 1636 O O . SER B 1 45 ? 4.016 -0.286 -9.438 1 97.19 45 SER B O 1
ATOM 1638 N N . ILE B 1 46 ? 5.523 1.318 -9.719 1 96 46 ILE B N 1
ATOM 1639 C CA . ILE B 1 46 ? 5.328 1.421 -11.164 1 96 46 ILE B CA 1
ATOM 1640 C C . ILE B 1 46 ? 5.762 0.122 -11.836 1 96 46 ILE B C 1
ATOM 1642 O O . ILE B 1 46 ? 5.043 -0.418 -12.68 1 96 46 ILE B O 1
ATOM 1646 N N . ILE B 1 47 ? 6.883 -0.378 -11.461 1 96.94 47 ILE B N 1
ATOM 1647 C CA . ILE B 1 47 ? 7.441 -1.594 -12.039 1 96.94 47 ILE B CA 1
ATOM 1648 C C . ILE B 1 47 ? 6.473 -2.756 -11.844 1 96.94 47 ILE B C 1
ATOM 1650 O O . ILE B 1 47 ? 6.168 -3.488 -12.789 1 96.94 47 ILE B O 1
ATOM 1654 N N . THR B 1 48 ? 6 -2.916 -10.617 1 97.31 48 THR B N 1
ATOM 1655 C CA . THR B 1 48 ? 5.16 -4.07 -10.312 1 97.31 48 THR B CA 1
ATOM 1656 C C . THR B 1 48 ? 3.803 -3.945 -11 1 97.31 48 THR B C 1
ATOM 1658 O O . THR B 1 48 ? 3.207 -4.949 -11.391 1 97.31 48 THR B O 1
ATOM 1661 N N . GLN B 1 49 ? 3.342 -2.742 -11.117 1 96.62 49 GLN B N 1
ATOM 1662 C CA . GLN B 1 49 ? 2.115 -2.539 -11.883 1 96.62 49 GLN B CA 1
ATOM 1663 C C . GLN B 1 49 ? 2.301 -2.953 -13.336 1 96.62 49 GLN B C 1
ATOM 1665 O O . GLN B 1 49 ? 1.437 -3.617 -13.914 1 96.62 49 GLN B O 1
ATOM 1670 N N . GLU B 1 50 ? 3.375 -2.547 -13.922 1 95.94 50 GLU B N 1
ATOM 1671 C CA . GLU B 1 50 ? 3.67 -2.898 -15.312 1 95.94 50 GLU B CA 1
ATOM 1672 C C . GLU B 1 50 ? 3.895 -4.398 -15.461 1 95.94 50 GLU B C 1
ATOM 1674 O O . GLU B 1 50 ? 3.479 -5 -16.453 1 95.94 50 GLU B O 1
ATOM 1679 N N . LEU B 1 51 ? 4.562 -4.984 -14.516 1 95.38 51 LEU B N 1
ATOM 1680 C CA . LEU B 1 51 ? 4.77 -6.43 -14.523 1 95.38 51 LEU B CA 1
ATOM 1681 C C . LEU B 1 51 ? 3.436 -7.168 -14.5 1 95.38 51 LEU B C 1
ATOM 1683 O O . LEU B 1 51 ? 3.246 -8.133 -15.242 1 95.38 51 LEU B O 1
ATOM 1687 N N . GLU B 1 52 ? 2.527 -6.738 -13.609 1 95.19 52 GLU B N 1
ATOM 1688 C CA . GLU B 1 52 ? 1.194 -7.328 -13.539 1 95.19 52 GLU B CA 1
ATOM 1689 C C . GLU B 1 52 ? 0.48 -7.234 -14.883 1 95.19 52 GLU B C 1
ATOM 1691 O O . GLU B 1 52 ? -0.177 -8.188 -15.312 1 95.19 52 GLU B O 1
ATOM 1696 N N . ARG B 1 53 ? 0.672 -6.117 -15.539 1 94 53 ARG B N 1
ATOM 1697 C CA . ARG B 1 53 ? 0.052 -5.934 -16.844 1 94 53 ARG B CA 1
ATOM 1698 C C . ARG B 1 53 ? 0.606 -6.93 -17.859 1 94 53 ARG B C 1
ATOM 1700 O O . ARG B 1 53 ? -0.14 -7.469 -18.672 1 94 53 ARG B O 1
ATOM 1707 N N . GLN B 1 54 ? 1.864 -7.207 -17.781 1 92.56 54 GLN B N 1
ATOM 1708 C CA . GLN B 1 54 ? 2.531 -8.109 -18.719 1 92.56 54 GLN B CA 1
ATOM 1709 C C . GLN B 1 54 ? 2.102 -9.555 -18.484 1 92.56 54 GLN B C 1
ATOM 1711 O O . GLN B 1 54 ? 2.086 -10.359 -19.422 1 92.56 54 GLN B O 1
ATOM 1716 N N . PHE B 1 55 ? 1.824 -9.852 -17.281 1 89.75 55 PHE B N 1
ATOM 1717 C CA . PHE B 1 55 ? 1.483 -11.227 -16.922 1 89.75 55 PHE B CA 1
ATOM 1718 C C . PHE B 1 55 ? 0 -11.352 -16.594 1 89.75 55 PHE B C 1
ATOM 1720 O O . PHE B 1 55 ? -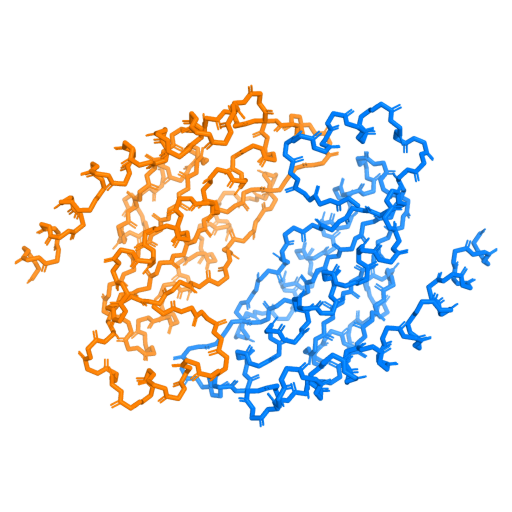0.392 -12.18 -15.773 1 89.75 55 PHE B O 1
ATOM 1727 N N . GLN B 1 56 ? -0.74 -10.422 -17.172 1 82.62 56 GLN B N 1
ATOM 1728 C CA . GLN B 1 56 ? -2.166 -10.367 -16.859 1 82.62 56 GLN B CA 1
ATOM 1729 C C . GLN B 1 56 ? -2.787 -11.766 -16.891 1 82.62 56 GLN B C 1
ATOM 1731 O O . GLN B 1 56 ? -2.527 -12.547 -17.812 1 82.62 56 GLN B O 1
ATOM 1736 N N . GLY B 1 57 ? -3.559 -12.016 -15.898 1 78.69 57 GLY B N 1
ATOM 1737 C CA . GLY B 1 57 ? -4.27 -13.281 -15.82 1 78.69 57 GLY B CA 1
ATOM 1738 C C . GLY B 1 57 ? -3.457 -14.383 -15.172 1 78.69 57 GLY B C 1
ATOM 1739 O O . GLY B 1 57 ? -3.992 -15.445 -14.836 1 78.69 57 GLY B O 1
ATOM 1740 N N . ARG B 1 58 ? -2.189 -14.133 -14.992 1 84.94 58 ARG B N 1
ATOM 1741 C CA . ARG B 1 58 ? -1.358 -15.188 -14.414 1 84.94 58 ARG B CA 1
ATOM 1742 C C . ARG B 1 58 ? -0.884 -14.805 -13.016 1 84.94 58 ARG B C 1
ATOM 1744 O O . ARG B 1 58 ? -0.542 -15.672 -12.211 1 84.94 58 ARG B O 1
ATOM 17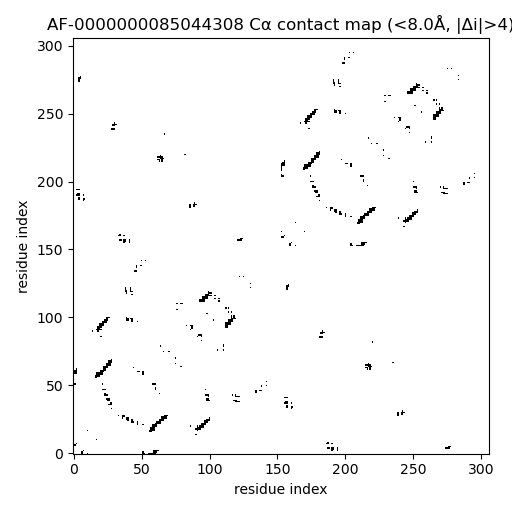51 N N . VAL B 1 59 ? -0.955 -13.609 -12.75 1 92.62 59 VAL B N 1
ATOM 1752 C CA . VAL B 1 59 ? -0.415 -13.156 -11.477 1 92.62 59 VAL B CA 1
ATOM 1753 C C . VAL B 1 59 ? -1.433 -12.258 -10.773 1 92.62 59 VAL B C 1
ATOM 1755 O O . VAL B 1 59 ? -2.344 -11.727 -11.414 1 92.62 59 VAL B O 1
ATOM 1758 N N . VAL B 1 60 ? -1.33 -12.188 -9.492 1 94.44 60 VAL B N 1
ATOM 1759 C CA . VAL B 1 60 ? -2.074 -11.211 -8.703 1 94.44 60 VAL B CA 1
ATOM 1760 C C . VAL B 1 60 ? -1.106 -10.219 -8.07 1 94.44 60 VAL B C 1
ATOM 1762 O O . VAL B 1 60 ? -0.169 -10.609 -7.371 1 94.44 60 VAL B O 1
ATOM 1765 N N . LEU B 1 61 ? -1.281 -8.93 -8.398 1 97.06 61 LEU B N 1
ATOM 1766 C CA . LEU B 1 61 ? -0.515 -7.883 -7.73 1 97.06 61 LEU B CA 1
ATOM 1767 C C . LEU B 1 61 ? -1.16 -7.5 -6.402 1 97.06 61 LEU B C 1
ATOM 1769 O O . LEU B 1 61 ? -2.283 -6.992 -6.379 1 97.06 61 LEU B O 1
ATOM 1773 N N . PHE B 1 62 ? -0.445 -7.707 -5.355 1 98.06 62 PHE B N 1
ATOM 1774 C CA . PHE B 1 62 ? -0.957 -7.438 -4.016 1 98.06 62 PHE B CA 1
ATOM 1775 C C . PHE B 1 62 ? -0.595 -6.023 -3.572 1 98.06 62 PHE B C 1
ATOM 1777 O O . PHE B 1 62 ? 0.287 -5.391 -4.156 1 98.06 62 PHE B O 1
ATOM 1784 N N . PRO B 1 63 ? -1.344 -5.516 -2.52 1 98.06 63 PRO B N 1
ATOM 1785 C CA . PRO B 1 63 ? -0.885 -4.285 -1.872 1 98.06 63 PRO B CA 1
ATOM 1786 C C . PRO B 1 63 ? 0.549 -4.387 -1.357 1 98.06 63 PRO B C 1
ATOM 1788 O O . PRO B 1 63 ? 0.994 -5.469 -0.971 1 98.06 63 PRO B O 1
ATOM 1791 N N . ALA B 1 64 ? 1.174 -3.289 -1.319 1 98.69 64 ALA B N 1
ATOM 1792 C CA . ALA B 1 64 ? 2.576 -3.268 -0.914 1 98.69 64 ALA B CA 1
ATOM 1793 C C . ALA B 1 64 ? 2.734 -3.699 0.542 1 98.69 64 ALA B C 1
ATOM 1795 O O . ALA B 1 64 ? 1.903 -3.361 1.389 1 98.69 64 ALA B O 1
ATOM 1796 N N . PHE B 1 65 ? 3.723 -4.535 0.744 1 98.88 65 PHE B N 1
ATOM 1797 C CA . PHE B 1 65 ? 4.266 -4.703 2.088 1 98.88 65 PHE B CA 1
ATOM 1798 C C . PHE B 1 65 ? 5.051 -3.467 2.51 1 98.88 65 PHE B C 1
ATOM 1800 O O . PHE B 1 65 ? 6.156 -3.229 2.016 1 98.88 65 PHE B O 1
ATOM 1807 N N . THR B 1 66 ? 4.461 -2.672 3.363 1 98.75 66 THR B N 1
ATOM 1808 C CA . THR B 1 66 ? 5.094 -1.423 3.771 1 98.75 66 THR B CA 1
ATOM 1809 C C . THR B 1 66 ? 5.699 -1.556 5.168 1 98.75 66 THR B C 1
ATOM 1811 O O . THR B 1 66 ? 5.176 -2.291 6.008 1 98.75 66 THR B O 1
ATOM 1814 N N . TYR B 1 67 ? 6.77 -0.886 5.34 1 98.81 67 TYR B N 1
ATOM 1815 C CA . TYR B 1 67 ? 7.488 -0.95 6.605 1 98.81 67 TYR B CA 1
ATOM 1816 C C . TYR B 1 67 ? 8.32 0.309 6.824 1 98.81 67 TYR B C 1
ATOM 1818 O O . TYR B 1 67 ? 8.773 0.936 5.863 1 98.81 67 TYR B O 1
ATOM 1826 N N . LEU B 1 68 ? 8.508 0.679 8.117 1 98.38 68 LEU B N 1
ATOM 1827 C CA . LEU B 1 68 ? 9.438 1.764 8.422 1 98.38 68 LEU B CA 1
ATOM 1828 C C . LEU B 1 68 ? 10.875 1.34 8.148 1 98.38 68 LEU B C 1
ATOM 1830 O O . LEU B 1 68 ? 11.266 0.218 8.477 1 98.38 68 LEU B O 1
ATOM 1834 N N . GLU B 1 69 ? 11.578 2.219 7.59 1 97.06 69 GLU B N 1
ATOM 1835 C CA . GLU B 1 69 ? 13 1.945 7.395 1 97.06 69 GLU B CA 1
ATOM 1836 C C . GLU B 1 69 ? 13.688 1.619 8.719 1 97.06 69 GLU B C 1
ATOM 1838 O O . GLU B 1 69 ? 14.641 0.837 8.75 1 97.06 69 GLU B O 1
ATOM 1843 N N . THR B 1 70 ? 13.195 2.176 9.781 1 96.25 70 THR B N 1
ATOM 1844 C CA . THR B 1 70 ? 13.797 2.035 11.102 1 96.25 70 THR B CA 1
ATOM 1845 C C . THR B 1 70 ? 13.289 0.781 11.805 1 96.25 70 THR B C 1
ATOM 1847 O O . THR B 1 70 ? 13.703 0.475 12.922 1 96.25 70 THR B O 1
ATOM 1850 N N . GLU B 1 71 ? 12.32 0.126 11.164 1 97.38 71 GLU B N 1
ATOM 1851 C CA . GLU B 1 71 ? 11.797 -1.098 11.766 1 97.38 71 GLU B CA 1
ATOM 1852 C C . GLU B 1 71 ? 12.898 -2.139 11.938 1 97.38 71 GLU B C 1
ATOM 1854 O O . GLU B 1 71 ? 13.773 -2.275 11.078 1 97.38 71 GLU B O 1
ATOM 1859 N N . ASN B 1 72 ? 12.781 -2.912 13.008 1 97.06 72 ASN B N 1
ATOM 1860 C CA . ASN B 1 72 ? 13.742 -3.979 13.281 1 97.06 72 ASN B CA 1
ATOM 1861 C C . ASN B 1 72 ? 13.82 -4.969 12.125 1 97.06 72 ASN B C 1
ATOM 1863 O O . ASN B 1 72 ? 12.789 -5.438 11.633 1 97.06 72 ASN B O 1
ATOM 1867 N N . ALA B 1 73 ? 15.016 -5.277 11.742 1 96.69 73 ALA B N 1
ATOM 1868 C CA . ALA B 1 73 ? 15.258 -6.125 10.578 1 96.69 73 ALA B CA 1
ATOM 1869 C C . ALA B 1 73 ? 14.641 -7.508 10.766 1 96.69 73 ALA B C 1
ATOM 1871 O O . ALA B 1 73 ? 14.008 -8.039 9.852 1 96.69 73 ALA B O 1
ATOM 1872 N N . GLU B 1 74 ? 14.836 -8.062 11.922 1 96.94 74 GLU B N 1
ATOM 1873 C CA . GLU B 1 74 ? 14.305 -9.391 12.195 1 96.94 74 GLU B CA 1
ATOM 1874 C C . GLU B 1 74 ? 12.773 -9.391 12.195 1 96.94 74 GLU B C 1
ATOM 1876 O O . GLU B 1 74 ? 12.148 -10.312 11.672 1 96.94 74 GLU B O 1
ATOM 1881 N N . GLU B 1 75 ? 12.227 -8.367 12.766 1 96.44 75 GLU B N 1
ATOM 1882 C CA . GLU B 1 75 ? 10.773 -8.266 12.867 1 96.44 75 GLU B CA 1
ATOM 1883 C C . GLU B 1 75 ? 10.133 -8.133 11.484 1 96.44 75 GLU B C 1
ATOM 1885 O O . GLU B 1 75 ? 9.148 -8.805 11.188 1 96.44 75 GLU B O 1
ATOM 1890 N N . ARG B 1 76 ? 10.688 -7.227 10.68 1 97.56 76 ARG B N 1
ATOM 1891 C CA . ARG B 1 76 ? 10.094 -7.031 9.367 1 97.56 76 ARG B CA 1
ATOM 1892 C C . ARG B 1 76 ? 10.281 -8.266 8.492 1 97.56 76 ARG B C 1
ATOM 1894 O O . ARG B 1 76 ? 9.406 -8.609 7.695 1 97.56 76 ARG B O 1
ATOM 1901 N N . THR B 1 77 ? 11.43 -8.969 8.656 1 98.12 77 THR B N 1
ATOM 1902 C CA . THR B 1 77 ? 11.68 -10.188 7.898 1 98.12 77 THR B CA 1
ATOM 1903 C C . THR B 1 77 ? 10.688 -11.281 8.289 1 98.12 77 THR B C 1
ATOM 1905 O O . THR B 1 77 ? 10.109 -11.938 7.43 1 98.12 77 THR B O 1
ATOM 1908 N N . LEU B 1 78 ? 10.508 -11.422 9.555 1 97.38 78 LEU B N 1
ATOM 1909 C CA . LEU B 1 78 ? 9.57 -12.422 10.055 1 97.38 78 LEU B CA 1
ATOM 1910 C C . LEU B 1 78 ? 8.148 -12.117 9.578 1 97.38 78 LEU B C 1
ATOM 1912 O O . LEU B 1 78 ? 7.406 -13.031 9.203 1 97.38 78 LEU B O 1
ATOM 1916 N N . ARG B 1 79 ? 7.781 -10.906 9.609 1 98.06 79 ARG B N 1
ATOM 1917 C CA . ARG B 1 79 ? 6.449 -10.508 9.164 1 98.06 79 ARG B CA 1
ATOM 1918 C C . ARG B 1 79 ? 6.25 -10.812 7.688 1 98.06 79 ARG B C 1
ATOM 1920 O O . ARG B 1 79 ? 5.191 -11.297 7.285 1 98.06 79 ARG B O 1
ATOM 1927 N N . LEU B 1 80 ? 7.234 -10.508 6.871 1 98.44 80 LEU B N 1
ATOM 1928 C CA . LEU B 1 80 ? 7.145 -10.805 5.445 1 98.44 80 LEU B CA 1
ATOM 1929 C C . LEU B 1 80 ? 7.004 -12.305 5.211 1 98.44 80 LEU B C 1
ATOM 1931 O O . LEU B 1 80 ? 6.27 -12.734 4.316 1 98.44 80 LEU B O 1
ATOM 1935 N N . LYS B 1 81 ? 7.703 -13.102 6.008 1 98 81 LYS B N 1
ATOM 1936 C CA . LYS B 1 81 ? 7.59 -14.555 5.895 1 98 81 LYS B CA 1
ATOM 1937 C C . LYS B 1 81 ? 6.172 -15.023 6.207 1 98 81 LYS B C 1
ATOM 1939 O O . LYS B 1 81 ? 5.664 -15.945 5.574 1 98 81 LYS B O 1
ATOM 1944 N N . ARG B 1 82 ? 5.594 -14.414 7.145 1 97.81 82 ARG B N 1
ATOM 1945 C CA . ARG B 1 82 ? 4.207 -14.742 7.465 1 97.81 82 ARG B CA 1
ATOM 1946 C C . ARG B 1 82 ? 3.281 -14.398 6.301 1 97.81 82 ARG B C 1
ATOM 1948 O O . ARG B 1 82 ? 2.289 -15.094 6.066 1 97.81 82 ARG B O 1
ATOM 1955 N N . TRP B 1 83 ? 3.564 -13.312 5.586 1 98.38 83 TRP B N 1
ATOM 1956 C CA . TRP B 1 83 ? 2.816 -12.969 4.383 1 98.38 83 TRP B CA 1
ATOM 1957 C C . TRP B 1 83 ? 2.875 -14.094 3.359 1 98.38 83 TRP B C 1
ATOM 1959 O O . TRP B 1 83 ? 1.842 -14.523 2.836 1 98.38 83 TRP B O 1
ATOM 1969 N N . SER B 1 84 ? 4.117 -14.539 3.129 1 97.62 84 SER B N 1
ATOM 1970 C CA . SER B 1 84 ? 4.273 -15.609 2.146 1 97.62 84 SER B CA 1
ATOM 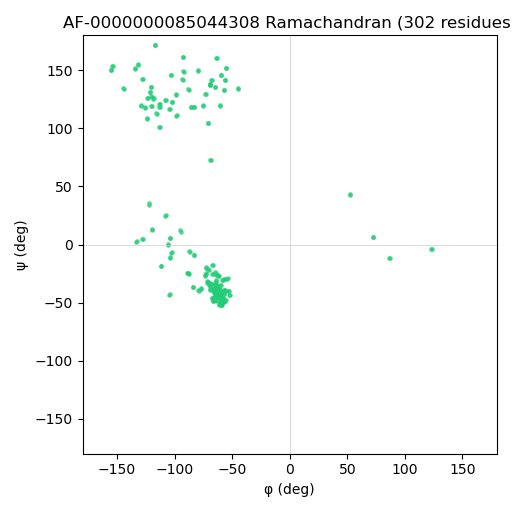1971 C C . SER B 1 84 ? 3.531 -16.875 2.578 1 97.62 84 SER B C 1
ATOM 1973 O O . SER B 1 84 ? 2.934 -17.562 1.75 1 97.62 84 SER B O 1
ATOM 1975 N N . GLU B 1 85 ? 3.619 -17.188 3.871 1 97.69 85 GLU B N 1
ATOM 1976 C CA . GLU B 1 85 ? 2.902 -18.344 4.391 1 97.69 85 GLU B CA 1
ATOM 1977 C C . GLU B 1 85 ? 1.4 -18.219 4.156 1 97.69 85 GLU B C 1
ATOM 1979 O O . GLU B 1 85 ? 0.757 -19.172 3.697 1 97.69 85 GLU B O 1
ATOM 1984 N N . GLU B 1 86 ? 0.842 -17.094 4.465 1 97.88 86 GLU B N 1
ATOM 1985 C CA . GLU B 1 86 ? -0.578 -16.828 4.262 1 97.88 86 GLU B CA 1
ATOM 1986 C C . GLU B 1 86 ? -0.965 -17 2.793 1 97.88 86 GLU B C 1
ATOM 1988 O O . GLU B 1 86 ? -1.981 -17.625 2.484 1 97.88 86 GLU B O 1
ATOM 1993 N N . LEU B 1 87 ? -0.184 -16.453 1.896 1 96.88 87 LEU B N 1
ATOM 1994 C CA . LEU B 1 87 ? -0.49 -16.469 0.469 1 96.88 87 LEU B CA 1
ATOM 1995 C C . LEU B 1 87 ? -0.369 -17.891 -0.089 1 96.88 87 LEU B C 1
ATOM 1997 O O . LEU B 1 87 ? -1.201 -18.312 -0.893 1 96.88 87 LEU B O 1
ATOM 2001 N N . LYS B 1 88 ? 0.615 -18.609 0.378 1 96.19 88 LYS B N 1
ATOM 2002 C CA . LYS B 1 88 ? 0.799 -19.984 -0.066 1 96.19 88 LYS B CA 1
ATOM 2003 C C . LYS B 1 88 ? -0.34 -20.875 0.421 1 96.19 88 LYS B C 1
ATOM 2005 O O . LYS B 1 88 ? -0.878 -21.688 -0.344 1 96.19 88 LYS B O 1
ATOM 2010 N N . LEU B 1 89 ? -0.667 -20.734 1.67 1 96.06 89 LEU B N 1
ATOM 2011 C CA . LEU B 1 89 ? -1.77 -21.516 2.225 1 96.06 89 LEU B CA 1
ATOM 2012 C C . LEU B 1 89 ? -3.08 -21.172 1.517 1 96.06 89 LEU B C 1
ATOM 2014 O O . LEU B 1 89 ? -3.982 -22.016 1.448 1 96.06 89 LEU B O 1
ATOM 2018 N N . GLY B 1 90 ? -3.135 -19.984 0.999 1 93.5 90 GLY B N 1
ATOM 2019 C CA . GLY B 1 90 ? -4.32 -19.578 0.266 1 93.5 90 GLY B CA 1
ATOM 2020 C C . GLY B 1 90 ? -4.32 -20.031 -1.179 1 93.5 90 GLY B C 1
ATOM 2021 O O . GLY B 1 90 ? -5.293 -19.828 -1.904 1 93.5 90 GLY B O 1
ATOM 2022 N N . GLY B 1 91 ? -3.162 -20.578 -1.635 1 92 91 GLY B N 1
ATOM 2023 C CA . GLY B 1 91 ? -3.176 -21.188 -2.953 1 92 91 GLY B CA 1
ATOM 2024 C C . GLY B 1 91 ? -2.146 -20.594 -3.896 1 92 91 GLY B C 1
ATOM 2025 O O . GLY B 1 91 ? -2.014 -21.047 -5.039 1 92 91 GLY B O 1
ATOM 2026 N N . MET B 1 92 ? -1.458 -19.609 -3.451 1 93.31 92 MET B N 1
ATOM 2027 C CA . MET B 1 92 ? -0.406 -19.047 -4.297 1 93.31 92 MET B CA 1
ATOM 2028 C C . MET B 1 92 ? 0.813 -19.969 -4.32 1 93.31 92 MET B C 1
ATOM 2030 O O . MET B 1 92 ? 1.444 -20.188 -3.285 1 93.31 92 MET B O 1
ATOM 2034 N N . GLU B 1 93 ? 1.12 -20.391 -5.418 1 91.56 93 GLU B N 1
ATOM 2035 C CA . GLU B 1 93 ? 2.248 -21.312 -5.551 1 91.56 93 GLU B CA 1
ATOM 2036 C C . GLU B 1 93 ? 3.576 -20.562 -5.531 1 91.56 93 GLU B C 1
ATOM 2038 O O . GLU B 1 93 ? 4.566 -21.047 -4.984 1 91.56 93 GLU B O 1
ATOM 2043 N N . HIS B 1 94 ? 3.584 -19.422 -6.18 1 92.94 94 HIS B N 1
ATOM 2044 C CA . HIS B 1 94 ? 4.797 -18.625 -6.309 1 92.94 94 HIS B CA 1
ATOM 2045 C C . HIS B 1 94 ? 4.609 -17.234 -5.703 1 92.94 94 HIS B C 1
ATOM 2047 O O . HIS B 1 94 ? 3.559 -16.625 -5.875 1 92.94 94 HIS B O 1
ATOM 2053 N N . ILE B 1 95 ? 5.625 -16.875 -4.973 1 96.25 95 ILE B N 1
ATOM 2054 C CA . ILE B 1 95 ? 5.645 -15.523 -4.414 1 96.25 95 ILE B CA 1
ATOM 2055 C C . ILE B 1 95 ? 6.844 -14.758 -4.961 1 96.25 95 ILE B C 1
ATOM 2057 O O . ILE B 1 95 ? 7.98 -15.227 -4.871 1 96.25 95 ILE B O 1
ATOM 2061 N N . VAL B 1 96 ? 6.539 -13.609 -5.527 1 96.44 96 VAL B N 1
ATOM 2062 C CA . VAL B 1 96 ? 7.574 -12.727 -6.051 1 96.44 96 VAL B CA 1
ATOM 2063 C C . VAL B 1 96 ? 7.582 -11.414 -5.266 1 96.44 96 VAL B C 1
ATOM 2065 O O . VAL B 1 96 ? 6.621 -10.641 -5.324 1 96.44 96 VAL B O 1
ATOM 2068 N N . TYR B 1 97 ? 8.633 -11.203 -4.547 1 98.12 97 TYR B N 1
ATOM 2069 C CA . TYR B 1 97 ? 8.859 -9.914 -3.904 1 98.12 97 TYR B CA 1
ATOM 2070 C C . TYR B 1 97 ? 9.602 -8.961 -4.836 1 98.12 97 TYR B C 1
ATOM 2072 O O . TYR B 1 97 ? 10.547 -9.367 -5.523 1 98.12 97 TYR B O 1
ATOM 2080 N N . ALA B 1 98 ? 9.156 -7.758 -4.945 1 98.06 98 ALA B N 1
ATOM 2081 C CA . ALA B 1 98 ? 9.859 -6.723 -5.703 1 98.06 98 ALA B CA 1
ATOM 2082 C C . ALA B 1 98 ? 10.195 -5.527 -4.82 1 98.06 98 ALA B C 1
ATOM 2084 O O . ALA B 1 98 ? 9.352 -5.051 -4.055 1 98.06 98 ALA B O 1
ATOM 2085 N N . THR B 1 99 ? 11.453 -5.066 -4.871 1 98.5 99 THR B N 1
ATOM 2086 C CA . THR B 1 99 ? 11.852 -3.984 -3.973 1 98.5 99 THR B CA 1
ATOM 2087 C C . THR B 1 99 ? 13 -3.184 -4.57 1 98.5 99 THR B C 1
ATOM 2089 O O . THR B 1 99 ? 13.734 -3.684 -5.43 1 98.5 99 THR B O 1
ATOM 2092 N N . SER B 1 100 ? 13.086 -1.955 -4.184 1 97.75 100 SER B N 1
ATOM 2093 C CA . SER B 1 100 ? 14.258 -1.138 -4.461 1 97.75 100 SER B CA 1
ATOM 2094 C C . SER B 1 100 ? 15.109 -0.946 -3.207 1 97.75 100 SER B C 1
ATOM 2096 O O . SER B 1 100 ? 16.109 -0.237 -3.234 1 97.75 100 SER B O 1
ATOM 2098 N N . ASP B 1 101 ? 14.727 -1.484 -2.119 1 97.88 101 ASP B N 1
ATOM 2099 C CA . ASP B 1 101 ? 15.461 -1.444 -0.859 1 97.88 101 ASP B CA 1
ATOM 2100 C C . ASP B 1 101 ? 16.484 -2.574 -0.787 1 97.88 101 ASP B C 1
ATOM 2102 O O . ASP B 1 101 ? 16.125 -3.748 -0.726 1 97.88 101 ASP B O 1
ATOM 2106 N N . GLY B 1 102 ? 17.703 -2.166 -0.687 1 97.06 102 GLY B N 1
ATOM 2107 C CA . GLY B 1 102 ? 18.781 -3.133 -0.678 1 97.06 102 GLY B CA 1
ATOM 2108 C C . GLY B 1 102 ? 18.797 -4.012 0.56 1 97.06 102 GLY B C 1
ATOM 2109 O O . GLY B 1 102 ? 19.375 -5.094 0.557 1 97.06 102 GLY B O 1
ATOM 2110 N N . PHE B 1 103 ? 18.141 -3.639 1.579 1 97.62 103 PHE B N 1
ATOM 2111 C CA . PHE B 1 103 ? 18.062 -4.438 2.797 1 97.62 103 PHE B CA 1
ATOM 2112 C C . PHE B 1 103 ? 17.594 -5.855 2.486 1 97.62 103 PHE B C 1
ATOM 2114 O O . PHE B 1 103 ? 18.156 -6.82 3.014 1 97.62 103 PHE B O 1
ATOM 2121 N N . TRP B 1 104 ? 16.688 -6.02 1.631 1 98.19 104 TRP B N 1
ATOM 2122 C CA . TRP B 1 104 ? 16.047 -7.312 1.425 1 98.19 104 TRP B CA 1
ATOM 2123 C C . TRP B 1 104 ? 16.984 -8.281 0.718 1 98.19 104 TRP B C 1
ATOM 2125 O O . TRP B 1 104 ? 16.828 -9.5 0.836 1 98.19 104 TRP B O 1
ATOM 2135 N N . LYS B 1 105 ? 17.906 -7.758 -0.005 1 96.38 105 LYS B N 1
ATOM 2136 C CA . LYS B 1 105 ? 18.922 -8.609 -0.61 1 96.38 105 LYS B CA 1
ATOM 2137 C C . LYS B 1 105 ? 19.766 -9.289 0.458 1 96.38 105 LYS B C 1
ATOM 2139 O O . LYS B 1 105 ? 20.234 -10.414 0.264 1 96.38 105 LYS B O 1
ATOM 2144 N N . THR B 1 106 ? 19.938 -8.633 1.573 1 96.88 106 THR B N 1
ATOM 2145 C CA . THR B 1 106 ? 20.781 -9.156 2.641 1 96.88 106 THR B CA 1
ATOM 2146 C C . THR B 1 106 ? 20.109 -10.328 3.338 1 96.88 106 THR B C 1
ATOM 2148 O O . THR B 1 106 ? 20.781 -11.141 3.992 1 96.88 106 THR B O 1
ATOM 2151 N N . VAL B 1 107 ? 18.828 -10.492 3.238 1 97 107 VAL B N 1
ATOM 2152 C CA . VAL B 1 107 ? 18.109 -11.57 3.912 1 97 107 VAL B CA 1
ATOM 2153 C C . VAL B 1 107 ? 17.422 -12.453 2.881 1 97 107 VAL B C 1
ATOM 2155 O O . VAL B 1 107 ? 16.469 -13.18 3.211 1 97 107 VAL B O 1
ATOM 2158 N N . GLU B 1 108 ? 17.766 -12.32 1.639 1 95.75 108 GLU B N 1
ATOM 2159 C CA . GLU B 1 108 ? 17.109 -12.992 0.519 1 95.75 108 GLU B CA 1
ATOM 2160 C C . GLU B 1 108 ? 17.031 -14.5 0.751 1 95.75 108 GLU B C 1
ATOM 2162 O O . GLU B 1 108 ? 15.992 -15.117 0.491 1 95.75 108 GLU B O 1
ATOM 2167 N N . GLU B 1 109 ? 18.078 -15.094 1.225 1 94.31 109 GLU B N 1
ATOM 2168 C CA . GLU B 1 109 ? 18.141 -16.531 1.435 1 94.31 109 GLU B CA 1
ATOM 2169 C C . GLU B 1 109 ? 17.125 -16.984 2.48 1 94.31 109 GLU B C 1
ATOM 2171 O O . GLU B 1 109 ? 16.531 -18.062 2.361 1 94.31 109 GLU B O 1
ATOM 2176 N N . GLU B 1 110 ? 16.953 -16.141 3.428 1 94.75 110 GLU B N 1
ATOM 2177 C CA . GLU B 1 110 ? 16.016 -16.453 4.512 1 94.75 110 GLU B CA 1
ATOM 2178 C C . GLU B 1 110 ? 14.57 -16.391 4.031 1 94.75 110 GLU B C 1
ATOM 2180 O O . GLU B 1 110 ? 13.703 -17.094 4.562 1 94.75 110 GLU B O 1
ATOM 2185 N N . LEU B 1 111 ? 14.234 -15.578 3.119 1 94.56 111 LEU B N 1
ATOM 2186 C CA . LEU B 1 111 ? 12.875 -15.391 2.629 1 94.56 111 LEU B CA 1
ATOM 2187 C C . LEU B 1 111 ? 12.383 -16.641 1.903 1 94.56 111 LEU B C 1
ATOM 2189 O O . LEU B 1 111 ? 11.234 -17.047 2.078 1 94.56 111 LEU B O 1
ATOM 2193 N N . GLY B 1 112 ? 13.258 -17.312 1.132 1 91.38 112 GLY B N 1
ATOM 2194 C CA . GLY B 1 112 ? 12.914 -18.531 0.437 1 91.38 112 GLY B CA 1
ATOM 2195 C C . GLY B 1 112 ? 12 -18.312 -0.755 1 91.38 112 GLY B C 1
ATOM 2196 O O . GLY B 1 112 ? 11.359 -19.25 -1.234 1 91.38 112 GLY B O 1
ATOM 2197 N N . GLU B 1 113 ? 11.711 -17.109 -1.124 1 92.88 113 GLU B N 1
ATOM 2198 C CA . GLU B 1 113 ? 10.891 -16.734 -2.268 1 92.88 113 GLU B CA 1
ATOM 2199 C C . GLU B 1 113 ? 11.695 -15.938 -3.295 1 92.88 113 GLU B C 1
ATOM 2201 O O . GLU B 1 113 ? 12.859 -15.609 -3.061 1 92.88 113 GLU B O 1
ATOM 2206 N N . TRP B 1 114 ? 11.078 -15.742 -4.355 1 93.56 114 TRP B N 1
ATOM 2207 C CA . TRP B 1 114 ? 11.75 -14.977 -5.402 1 93.56 114 TRP B CA 1
ATOM 2208 C C . TRP B 1 114 ? 11.805 -13.492 -5.039 1 93.56 114 TRP B C 1
ATOM 2210 O O . TRP B 1 114 ? 10.797 -12.914 -4.629 1 93.56 114 TRP B O 1
ATOM 2220 N N . LEU B 1 115 ? 13.016 -13 -5.16 1 96.75 115 LEU B N 1
ATOM 2221 C CA . LEU B 1 115 ? 13.203 -11.578 -4.879 1 96.75 115 LEU B CA 1
ATOM 2222 C C . LEU B 1 115 ? 13.734 -10.844 -6.109 1 96.75 115 LEU B C 1
ATOM 2224 O O . LEU B 1 115 ? 14.781 -11.211 -6.648 1 96.75 115 LEU B O 1
ATOM 2228 N N . ILE B 1 116 ? 12.953 -9.898 -6.559 1 96.06 116 ILE B N 1
ATOM 2229 C CA . ILE B 1 116 ? 13.398 -8.969 -7.586 1 96.06 116 ILE B CA 1
ATOM 2230 C C . ILE B 1 116 ? 13.859 -7.664 -6.938 1 96.06 116 ILE B C 1
ATOM 2232 O O . ILE B 1 116 ? 13.047 -6.914 -6.391 1 96.06 116 ILE B O 1
ATOM 2236 N N . TRP B 1 117 ? 15.156 -7.465 -7.027 1 96.5 117 TRP B N 1
ATOM 2237 C CA . TRP B 1 117 ? 15.703 -6.211 -6.523 1 96.5 117 TRP B CA 1
ATOM 2238 C C . TRP B 1 117 ? 16.156 -5.309 -7.672 1 96.5 117 TRP B C 1
ATOM 2240 O O . TRP B 1 117 ? 16.938 -5.727 -8.531 1 96.5 117 TRP B O 1
ATOM 2250 N N . LEU B 1 118 ? 15.602 -4.094 -7.676 1 96.19 118 LEU B N 1
ATOM 2251 C CA . LEU B 1 118 ? 15.953 -3.088 -8.672 1 96.19 118 LEU B CA 1
ATOM 2252 C C . LEU B 1 118 ? 16.312 -1.762 -8.008 1 96.19 118 LEU B C 1
ATOM 2254 O O . LEU B 1 118 ? 15.469 -1.16 -7.328 1 96.19 118 LEU B O 1
ATOM 2258 N N . PRO B 1 119 ? 17.547 -1.333 -8.242 1 94.31 119 PRO B N 1
ATOM 2259 C CA . PRO B 1 119 ? 17.812 0.011 -7.727 1 94.31 119 PRO B CA 1
ATOM 2260 C C . PRO B 1 119 ? 16.844 1.06 -8.266 1 94.31 119 PRO B C 1
ATOM 2262 O O . PRO B 1 119 ? 16.453 1.004 -9.438 1 94.31 119 PRO B O 1
ATOM 2265 N N . SER B 1 120 ? 16.516 1.935 -7.375 1 93.12 120 SER B N 1
ATOM 2266 C CA . SER B 1 120 ? 15.547 2.938 -7.781 1 93.12 120 SER B CA 1
ATOM 2267 C C . SER B 1 120 ? 16.125 3.881 -8.828 1 93.12 120 SER B C 1
ATOM 2269 O O . SER B 1 120 ? 17.312 4.18 -8.812 1 93.12 120 SER B O 1
ATOM 2271 N N . ILE B 1 121 ? 15.305 4.234 -9.75 1 88.81 121 ILE B N 1
ATOM 2272 C CA . ILE B 1 121 ? 15.617 5.262 -10.742 1 88.81 121 ILE B CA 1
ATOM 2273 C C . ILE B 1 121 ? 14.703 6.469 -10.539 1 88.81 121 ILE B C 1
ATOM 2275 O O . ILE B 1 121 ? 13.477 6.34 -10.555 1 88.81 121 ILE B O 1
ATOM 2279 N N . PRO B 1 122 ? 15.305 7.668 -10.227 1 84.94 122 PRO B N 1
ATOM 2280 C CA . PRO B 1 122 ? 14.453 8.859 -10.125 1 84.94 122 PRO B CA 1
ATOM 2281 C C . PRO B 1 122 ? 13.734 9.18 -11.43 1 84.94 122 PRO B C 1
ATOM 2283 O O . PRO B 1 122 ? 14.383 9.438 -12.453 1 84.94 122 PRO B O 1
ATOM 2286 N N . LEU B 1 123 ? 12.43 9.18 -11.336 1 87.62 123 LEU B N 1
ATOM 2287 C CA . LEU B 1 123 ? 11.633 9.32 -12.555 1 87.62 123 LEU B CA 1
ATOM 2288 C C . LEU B 1 123 ? 11.086 10.742 -12.68 1 87.62 123 LEU B C 1
ATOM 2290 O O . LEU B 1 123 ? 10.516 11.102 -13.711 1 87.62 123 LEU B O 1
ATOM 2294 N N . GLU B 1 124 ? 11.281 11.531 -11.664 1 85.5 124 GLU B N 1
ATOM 2295 C CA . GLU B 1 124 ? 10.586 12.812 -11.555 1 85.5 124 GLU B CA 1
ATOM 2296 C C . GLU B 1 124 ? 11.047 13.773 -12.641 1 85.5 124 GLU B C 1
ATOM 2298 O O . GLU B 1 124 ? 10.328 14.711 -12.992 1 85.5 124 GLU B O 1
ATOM 2303 N N . HIS B 1 125 ? 12.227 13.641 -13.172 1 84.44 125 HIS B N 1
ATOM 2304 C CA . HIS B 1 125 ? 12.727 14.617 -14.141 1 84.44 125 HIS B CA 1
ATOM 2305 C C . HIS B 1 125 ? 12.664 14.062 -15.555 1 84.44 125 HIS B C 1
ATOM 2307 O O . HIS B 1 125 ? 13.047 14.742 -16.516 1 84.44 125 HIS B O 1
ATOM 2313 N N . LEU B 1 126 ? 12.094 12.906 -15.688 1 86.38 126 LEU B N 1
ATOM 2314 C CA . LEU B 1 126 ? 12.016 12.266 -17 1 86.38 126 LEU B CA 1
ATOM 2315 C C . LEU B 1 126 ? 10.695 12.609 -17.688 1 86.38 126 LEU B C 1
ATOM 2317 O O . LEU B 1 126 ? 9.656 12.727 -17.016 1 86.38 126 LEU B O 1
ATOM 2321 N N . SER B 1 127 ? 10.812 12.789 -18.969 1 89.31 127 SER B N 1
ATOM 2322 C CA . SER B 1 127 ? 9.578 12.906 -19.75 1 89.31 127 SER B CA 1
ATOM 2323 C C . SER B 1 127 ? 8.766 11.617 -19.703 1 89.31 127 SER B C 1
ATOM 2325 O O . SER B 1 127 ? 9.297 10.562 -19.344 1 89.31 127 SER B O 1
ATOM 2327 N N . SER B 1 128 ? 7.496 11.781 -20.031 1 89.06 128 SER B N 1
ATOM 2328 C CA . SER B 1 128 ? 6.633 10.602 -20.062 1 89.06 128 SER B CA 1
ATOM 2329 C C . SER B 1 128 ? 7.195 9.531 -20.984 1 89.06 128 SER B C 1
ATOM 2331 O O . SER B 1 128 ? 7.137 8.344 -20.672 1 89.06 128 SER B O 1
ATOM 2333 N N . GLU B 1 129 ? 7.703 10.016 -22.062 1 90.44 129 GLU B N 1
ATOM 2334 C CA . GLU B 1 129 ? 8.266 9.078 -23.031 1 90.44 129 GLU B CA 1
ATOM 2335 C C . GLU B 1 129 ? 9.5 8.383 -22.469 1 90.44 129 GLU B C 1
ATOM 2337 O O . GLU B 1 129 ? 9.648 7.164 -22.609 1 90.44 129 GLU B O 1
ATOM 2342 N N . ASN B 1 130 ? 10.391 9.094 -21.922 1 90.69 130 ASN B N 1
ATOM 2343 C CA . ASN B 1 130 ? 11.602 8.539 -21.344 1 90.69 130 ASN B CA 1
ATOM 2344 C C . ASN B 1 130 ? 11.289 7.594 -20.188 1 90.69 130 ASN B C 1
ATOM 2346 O O . ASN B 1 130 ? 11.93 6.551 -20.047 1 90.69 130 ASN B O 1
ATOM 2350 N N . ARG B 1 131 ? 10.32 8.055 -19.391 1 91.19 131 ARG B N 1
ATOM 2351 C CA . ARG B 1 131 ? 9.867 7.195 -18.312 1 91.19 131 ARG B CA 1
ATOM 2352 C C . ARG B 1 131 ? 9.414 5.84 -18.828 1 91.19 131 ARG B C 1
ATOM 2354 O O . ARG B 1 131 ? 9.789 4.797 -18.281 1 91.19 131 ARG B O 1
ATOM 2361 N N . ARG B 1 132 ? 8.625 5.84 -19.844 1 92.06 132 ARG B N 1
ATOM 2362 C CA . ARG B 1 132 ? 8.125 4.617 -20.469 1 92.06 132 ARG B CA 1
ATOM 2363 C C . ARG B 1 132 ? 9.266 3.756 -20.984 1 92.06 132 ARG B C 1
ATOM 2365 O O . ARG B 1 132 ? 9.219 2.527 -20.891 1 92.06 132 ARG B O 1
ATOM 2372 N N . GLU B 1 133 ? 10.211 4.461 -21.531 1 93.62 133 GLU B N 1
ATOM 2373 C CA . GLU B 1 133 ? 11.367 3.744 -22.062 1 93.62 133 GLU B CA 1
ATOM 2374 C C . GLU B 1 133 ? 12.148 3.055 -20.953 1 93.62 133 GLU B C 1
ATOM 2376 O O . GLU B 1 133 ? 12.547 1.896 -21.094 1 93.62 133 GLU B O 1
ATOM 2381 N N . VAL B 1 134 ? 12.375 3.807 -19.938 1 93 134 VAL B N 1
ATOM 2382 C CA . VAL B 1 134 ? 13.109 3.268 -18.797 1 93 134 VAL B CA 1
ATOM 2383 C C . VAL B 1 134 ? 12.367 2.064 -18.219 1 93 134 VAL B C 1
ATOM 2385 O O . VAL B 1 134 ? 12.961 0.998 -18.031 1 93 134 VAL B O 1
ATOM 2388 N N . ILE B 1 135 ? 11.109 2.219 -17.953 1 94.69 135 ILE B N 1
ATOM 2389 C CA . ILE B 1 135 ? 10.281 1.164 -17.391 1 94.69 135 ILE B CA 1
ATOM 2390 C C . ILE B 1 135 ? 10.219 -0.019 -18.344 1 94.69 135 ILE B C 1
ATOM 2392 O O . ILE B 1 135 ? 10.375 -1.172 -17.938 1 94.69 135 ILE B O 1
ATOM 2396 N N . GLY B 1 136 ? 10 0.313 -19.594 1 94.25 136 GLY B N 1
ATOM 2397 C CA . GLY B 1 136 ? 9.961 -0.728 -20.609 1 94.25 136 GLY B CA 1
ATOM 2398 C C . GLY B 1 136 ? 11.234 -1.562 -20.656 1 94.25 136 GLY B C 1
ATOM 2399 O O . GLY B 1 136 ? 11.172 -2.783 -20.812 1 94.25 136 GLY B O 1
ATOM 2400 N N . GLY B 1 137 ? 12.336 -0.855 -20.562 1 94.12 137 GLY B N 1
ATOM 2401 C CA . GLY B 1 137 ? 13.609 -1.555 -20.531 1 94.12 137 GLY B CA 1
ATOM 2402 C C . GLY B 1 137 ? 13.734 -2.516 -19.359 1 94.12 137 GLY B C 1
ATOM 2403 O O . GLY B 1 137 ? 14.227 -3.633 -19.516 1 94.12 137 GLY B O 1
ATOM 2404 N N . GLN B 1 138 ? 13.312 -2.102 -18.203 1 9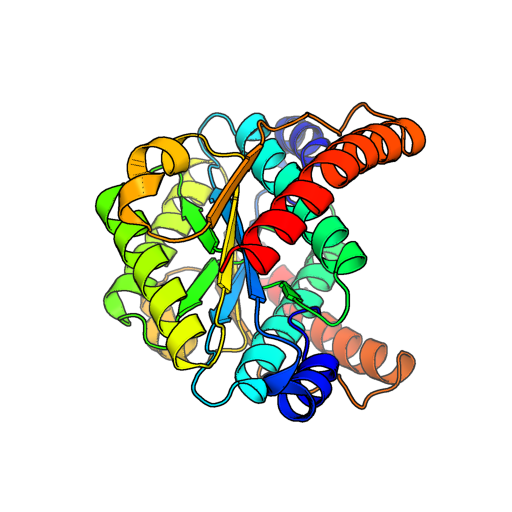4.69 138 GLN B N 1
ATOM 2405 C CA . GLN B 1 138 ? 13.336 -2.969 -17.031 1 94.69 138 GLN B CA 1
ATOM 2406 C C . GLN B 1 138 ? 12.422 -4.176 -17.203 1 94.69 138 GLN B C 1
ATOM 2408 O O . GLN B 1 138 ? 12.805 -5.305 -16.891 1 94.69 138 GLN B O 1
ATOM 2413 N N . ILE B 1 139 ? 11.25 -3.926 -17.734 1 95.69 139 ILE B N 1
ATOM 2414 C CA . ILE B 1 139 ? 10.25 -4.973 -17.906 1 95.69 139 ILE B CA 1
ATOM 2415 C C . ILE B 1 139 ? 10.75 -6.008 -18.906 1 95.69 139 ILE B C 1
ATOM 2417 O O . ILE B 1 139 ? 10.57 -7.211 -18.703 1 95.69 139 ILE B O 1
ATOM 2421 N N . LYS B 1 140 ? 11.367 -5.586 -19.969 1 94.88 140 LYS B N 1
ATOM 2422 C CA . LYS B 1 140 ? 11.906 -6.473 -20.984 1 94.88 140 LYS B CA 1
ATOM 2423 C C . LYS B 1 140 ? 12.922 -7.441 -20.391 1 94.88 140 LYS B C 1
ATOM 2425 O O . LYS B 1 140 ? 13.047 -8.578 -20.859 1 94.88 140 LYS B O 1
ATOM 2430 N N . GLN B 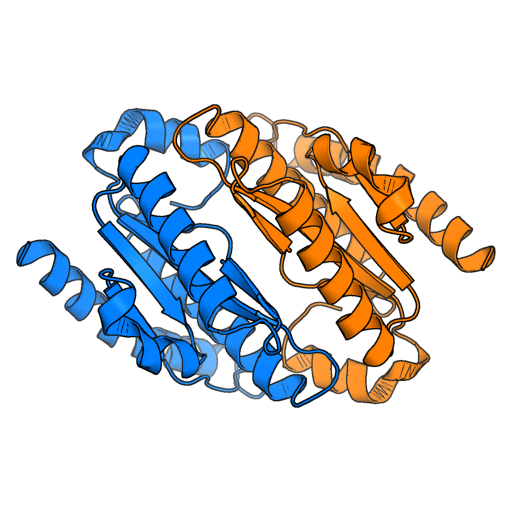1 141 ? 13.57 -6.992 -19.391 1 93.38 141 GLN B N 1
ATOM 2431 C CA . GLN B 1 141 ? 14.57 -7.828 -18.734 1 93.38 141 GLN B CA 1
ATOM 2432 C C . GLN B 1 141 ? 13.922 -8.75 -17.703 1 93.38 141 GLN B C 1
ATOM 2434 O O . GLN B 1 141 ? 14.32 -9.906 -17.562 1 93.38 141 GLN B O 1
ATOM 2439 N N . LEU B 1 142 ? 12.945 -8.305 -17.031 1 94.12 142 LEU B N 1
ATOM 2440 C CA . LEU B 1 142 ? 12.336 -9.023 -15.922 1 94.12 142 LEU B CA 1
ATOM 2441 C C . LEU B 1 142 ? 11.438 -10.148 -16.422 1 94.12 142 LEU B C 1
ATOM 2443 O O . LEU B 1 142 ? 11.383 -11.219 -15.82 1 94.12 142 LEU B O 1
ATOM 2447 N N . VAL B 1 143 ? 10.734 -9.914 -17.5 1 93.19 143 VAL B N 1
ATOM 2448 C CA . VAL B 1 143 ? 9.719 -10.844 -17.984 1 93.19 143 VAL B CA 1
ATOM 2449 C C . VAL B 1 143 ? 10.367 -12.188 -18.328 1 93.19 143 VAL B C 1
ATOM 2451 O O . VAL B 1 143 ? 9.93 -13.227 -17.828 1 93.19 143 VAL B O 1
ATOM 2454 N N . PRO B 1 144 ? 11.453 -12.227 -19.141 1 91.44 144 PRO B N 1
ATOM 2455 C CA . PRO B 1 144 ? 12.086 -13.516 -19.422 1 91.44 144 PRO B CA 1
ATOM 2456 C C . PRO B 1 144 ? 12.602 -14.211 -18.172 1 91.44 144 PRO B C 1
ATOM 2458 O O . PRO B 1 144 ? 12.555 -15.438 -18.078 1 91.44 144 PRO B O 1
ATOM 2461 N N . ILE B 1 145 ? 13.062 -13.414 -17.25 1 88.56 145 ILE B N 1
ATOM 2462 C CA . ILE B 1 145 ? 13.594 -13.977 -16.016 1 88.56 145 ILE B CA 1
ATOM 2463 C C . ILE B 1 145 ? 12.477 -14.68 -15.25 1 88.56 145 ILE B C 1
ATOM 2465 O O . ILE B 1 145 ? 12.648 -15.812 -14.789 1 88.56 145 ILE B O 1
ATOM 2469 N N . MET B 1 146 ? 11.406 -14.031 -15.117 1 88.69 146 MET B N 1
ATOM 2470 C CA . MET B 1 146 ? 10.266 -14.602 -14.406 1 88.69 146 MET B CA 1
ATOM 2471 C C . MET B 1 146 ? 9.719 -15.82 -15.133 1 88.69 146 MET B C 1
ATOM 2473 O O . MET B 1 146 ? 9.391 -16.828 -14.508 1 88.69 146 MET B O 1
ATOM 2477 N N . THR B 1 147 ? 9.625 -15.719 -16.406 1 89 147 THR B N 1
ATOM 2478 C CA . THR B 1 147 ? 9.125 -16.828 -17.203 1 89 147 THR B CA 1
ATOM 2479 C C . THR B 1 147 ? 10.016 -18.062 -17.062 1 89 147 THR B C 1
ATOM 2481 O O . THR B 1 147 ? 9.523 -19.172 -16.922 1 89 147 THR B O 1
ATOM 2484 N N . ASN B 1 148 ? 11.266 -17.797 -17.078 1 88.12 148 ASN B N 1
ATOM 2485 C CA . ASN B 1 148 ? 12.219 -18.891 -16.922 1 88.12 148 ASN B CA 1
ATOM 2486 C C . ASN B 1 148 ? 12.109 -19.547 -15.547 1 88.12 148 ASN B C 1
ATOM 2488 O O . ASN B 1 148 ? 12.234 -20.766 -15.422 1 88.12 148 ASN B O 1
ATOM 2492 N N . LYS B 1 149 ? 11.938 -18.75 -14.586 1 82.12 149 LYS B N 1
ATOM 2493 C CA . LYS B 1 149 ? 11.805 -19.266 -13.219 1 82.12 149 LYS B CA 1
ATOM 2494 C C . LYS B 1 149 ? 10.562 -20.141 -13.086 1 82.12 149 LYS B C 1
ATOM 2496 O O . LYS B 1 149 ? 10.578 -21.141 -12.352 1 82.12 149 LYS B O 1
ATOM 2501 N N . TRP B 1 150 ? 9.477 -19.734 -13.711 1 80.62 150 TRP B N 1
ATOM 2502 C CA . TRP B 1 150 ? 8.234 -20.5 -13.695 1 80.62 150 TRP B CA 1
ATOM 2503 C C . TRP B 1 150 ? 8.422 -21.844 -14.398 1 80.62 150 TRP B C 1
ATOM 2505 O O . TRP B 1 150 ? 7.902 -22.859 -13.938 1 80.62 150 TRP B O 1
ATOM 2515 N N . GLN B 1 151 ? 9.133 -21.828 -15.477 1 78.94 151 GLN B N 1
ATOM 2516 C CA . GLN B 1 151 ? 9.297 -23.031 -16.281 1 78.94 151 GLN B CA 1
ATOM 2517 C C . GLN B 1 151 ? 10.234 -24.031 -15.594 1 78.94 151 GLN B C 1
ATOM 2519 O O . GLN B 1 151 ? 10.125 -25.234 -15.797 1 78.94 151 GLN B O 1
ATOM 2524 N N . ASN B 1 152 ? 11.094 -23.484 -14.805 1 68.62 152 ASN B N 1
ATOM 2525 C CA . ASN B 1 152 ? 12.078 -24.375 -14.188 1 68.62 152 ASN B CA 1
ATOM 2526 C C . ASN B 1 152 ? 11.625 -24.844 -12.812 1 68.62 152 ASN B C 1
ATOM 2528 O O . ASN B 1 152 ? 12.398 -25.453 -12.078 1 68.62 152 ASN B O 1
ATOM 2532 N N . ARG B 1 153 ? 10.391 -24.594 -12.469 1 57.78 153 ARG B N 1
ATOM 2533 C CA . ARG B 1 153 ? 9.836 -25.172 -11.25 1 57.78 153 ARG B CA 1
ATOM 2534 C C . ARG B 1 153 ? 8.984 -26.406 -11.562 1 57.78 153 ARG B C 1
ATOM 2536 O O . ARG B 1 153 ? 8.391 -26.484 -12.633 1 57.78 153 ARG B O 1
#

Organism: Alkalihalophilus pseudofirmus (strain ATCC BAA-2126 / JCM 17055 / OF4) (NCBI:txid398511)

Sequence (306 aa):
MKWQSSEMDKYLQSKEYVDTAIVPLIPISWQKEIKSTVAMGEFISIITQELERQFQGRVVLFPAFTYLETENAEERTLRLKRWSEELKLGGMEHIVYATSDGFWKTVEEELGEWLIWLPSIPLEHLSSENRREVIGGQIKQLVPIMTNKWQNRMKWQSSEMDKYLQSKEYVDTAIVPLIPISWQKEIKSTVAMGEFISIITQELERQFQGRVVLFPAFTYLETENAEERTLRLKRWSEELKLGGMEHIVYATSDGFWKTVEEELGEWLIWLPSIPLEHLSSENRREVIGGQIKQLVPIMTNKWQNR

Nearest PDB structures (foldseek):
  3gdw-assembly1_A  TM=4.841E-01  e=3.177E-04  Enterococcus faecalis V583
  6dkt-assembly4_D  TM=6.433E-01  e=5.742E-01  Bacillus subtilis subsp. subtilis str. 168
  4kv7-assembly1_A  TM=5.423E-01  e=6.125E-01  Rhodopirellula baltica SH 1
  2lbp-assembly1_A  TM=5.311E-01  e=1.331E+00  Escherichia coli
  6q62-assembly2_C  TM=3.799E-01  e=1.027E+00  Xanthomonas albilineans

InterPro domains:
  IPR019615 Protein of unknown function DUF2487 [PF10673] (9-150)

pLDDT: mean 92.55, std 6.67, range [57.78, 98.88]

Radius of gyration: 18.86 Å; Cα contacts (8 Å, |Δi|>4): 496; chains: 2; bounding box: 44×50×45 Å

Foldseek 3Di:
DEPDPVCVVVCVVPVVQAAEEEAEEAEADDPPPHVQSVLFRVQQVVLLVVLCVVCPPHYYYDYYRYDYPPDDLVVSLVVVLVVVVVSVVVRRPAYEYETQDCSCVVCVVVSVHHYHYDHGDRCPPPDPVVSCVVSVVVSVVVVVVVVVVVVVD/DEPDPVCVVVCVVPVVQAAEEEAEEAEADDPPPHVQSVLFRVQQVVLLVVLCVVCPSHYYYDYYPYDYPPDDLVVSLVVVLVVVVVSVVVRRPAYEYETQDCSCVVCVVVSVHHYHYDHGDRCPPPDPVVSCVVSVVVSVVVVVVVVVVVVVD